Protein AF-H9UIS0-F1 (afdb_monomer_lite)

InterPro domains:
  IPR010540 Putative ABC-transporter type IV CmpB/TMEM229 [PF06541] (17-174)

Organism: Spirochaeta africana (strain ATCC 700263 / DSM 8902 / Z-7692) (NCBI:txid889378)

Sequence (352 aa):
MQLFSETTPLWIELVAVFTTGGIFGWLLEVGYRSFHARRLVNPGLLYGPVVPLYGFGLVMVLYGRLLLDDQSFLGTVLLLTLAVTLLEYLAGALAESLIGIKLWDYSDRPLNLQGRICFQFSLYWFVLIGVVSLAMDAIAVWTVDVTIDLGGEIWEQVAIAAVLIMLLDGLLSVISLVRLRGMVLSFRDRLHAEIDRLQAELQAELQGRRRAGEQLQARLQARLQRRLRHVIMWSRRFPAISRQLSQQLRSSLADRRRHAAAAVLPEEFVPGRRFTRQRRELQEYLDGIWQEDLPAERYHLAKSLIAAGAAMPVRARRVVYAVVYPDDPRCGWGSLRPSERLLVNLLRTRVS

pLDDT: mean 70.08, std 20.33, range [28.03, 97.0]

Structure (mmCIF, N/CA/C/O backbone):
data_AF-H9UIS0-F1
#
_entry.id   AF-H9UIS0-F1
#
loop_
_atom_site.group_PDB
_atom_site.id
_atom_site.type_symbol
_atom_site.label_atom_id
_atom_site.label_alt_id
_atom_site.label_comp_id
_atom_site.label_asym_id
_atom_site.label_entity_id
_atom_site.label_seq_id
_atom_site.pdbx_PDB_ins_code
_atom_site.Cartn_x
_atom_site.Cartn_y
_atom_site.Cartn_z
_atom_site.occupancy
_atom_site.B_iso_or_equiv
_atom_site.auth_seq_id
_atom_site.auth_comp_id
_atom_site.auth_asym_id
_atom_site.auth_atom_id
_atom_site.pdbx_PDB_model_num
ATOM 1 N N . MET A 1 1 ? 18.011 -6.318 -26.220 1.00 43.31 1 MET A N 1
ATOM 2 C CA . MET A 1 1 ? 17.241 -5.069 -26.065 1.00 43.31 1 MET A CA 1
ATOM 3 C C . MET A 1 1 ? 17.991 -4.181 -25.077 1.00 43.31 1 MET A C 1
ATOM 5 O O . MET A 1 1 ? 17.952 -4.460 -23.888 1.00 43.31 1 MET A O 1
ATOM 9 N N . GLN A 1 2 ? 18.779 -3.213 -25.557 1.00 49.00 2 GLN A N 1
ATOM 10 C CA . GLN A 1 2 ? 19.371 -2.183 -24.690 1.00 49.00 2 GLN A CA 1
ATOM 11 C C . GLN A 1 2 ? 18.261 -1.157 -24.420 1.00 49.00 2 GLN A C 1
ATOM 13 O O . GLN A 1 2 ? 17.793 -0.519 -25.356 1.00 49.00 2 GLN A O 1
ATOM 18 N N . LEU A 1 3 ? 17.765 -1.082 -23.180 1.00 53.75 3 LEU A N 1
ATOM 19 C CA . LEU A 1 3 ? 16.681 -0.158 -22.805 1.00 53.75 3 LEU A CA 1
ATOM 20 C C . LEU A 1 3 ? 17.140 1.306 -22.722 1.00 53.75 3 LEU A C 1
ATOM 22 O O . LEU A 1 3 ? 16.290 2.188 -22.687 1.00 53.75 3 LEU A O 1
ATOM 26 N N . PHE A 1 4 ? 18.453 1.547 -22.688 1.00 56.50 4 PHE A N 1
ATOM 27 C CA . PHE A 1 4 ? 19.081 2.859 -22.548 1.00 56.50 4 PHE A CA 1
ATOM 28 C C . PHE A 1 4 ? 20.447 2.875 -23.252 1.00 56.50 4 PHE A C 1
ATOM 30 O O . PHE A 1 4 ? 21.028 1.819 -23.520 1.00 56.50 4 PHE A O 1
ATOM 37 N N . SER A 1 5 ? 20.935 4.070 -23.597 1.00 57.44 5 SER A N 1
ATOM 38 C CA . SER A 1 5 ? 22.219 4.270 -24.281 1.00 57.44 5 SER A CA 1
ATOM 39 C C . SER A 1 5 ? 23.405 3.764 -23.450 1.00 57.44 5 SER A C 1
ATOM 41 O O . SER A 1 5 ? 23.412 3.937 -22.238 1.00 57.44 5 SER A O 1
ATOM 43 N N . GLU A 1 6 ? 24.466 3.243 -24.080 1.00 59.53 6 GLU A N 1
ATOM 44 C CA . GLU A 1 6 ? 25.682 2.768 -23.378 1.00 59.53 6 GLU A CA 1
ATOM 45 C C . GLU A 1 6 ? 26.395 3.841 -22.527 1.00 59.53 6 GLU A C 1
ATOM 47 O O . GLU A 1 6 ? 27.304 3.534 -21.757 1.00 59.53 6 GLU A O 1
ATOM 52 N N . THR A 1 7 ? 26.001 5.106 -22.663 1.00 65.38 7 THR A N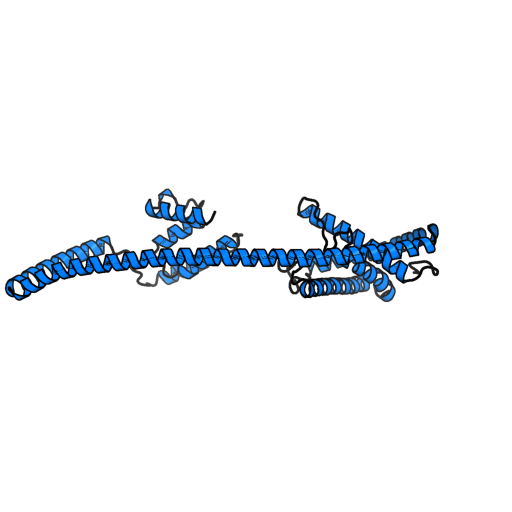 1
ATOM 53 C CA . THR A 1 7 ? 26.599 6.260 -21.992 1.00 65.38 7 THR A CA 1
ATOM 54 C C . THR A 1 7 ? 25.890 6.666 -20.697 1.00 65.38 7 THR A C 1
ATOM 56 O O . THR A 1 7 ? 26.461 7.451 -19.938 1.00 65.38 7 THR A O 1
ATOM 59 N N . THR A 1 8 ? 24.684 6.160 -20.406 1.00 70.44 8 THR A N 1
ATOM 60 C CA . THR A 1 8 ? 23.943 6.522 -19.188 1.00 70.44 8 THR A CA 1
ATOM 61 C C . THR A 1 8 ? 24.316 5.623 -18.004 1.00 70.44 8 THR A C 1
ATOM 63 O O . THR A 1 8 ? 24.295 4.399 -18.111 1.00 70.44 8 THR A O 1
ATOM 66 N N . PRO A 1 9 ? 24.655 6.193 -16.832 1.00 81.25 9 PRO A N 1
ATOM 67 C CA . PRO A 1 9 ? 24.830 5.408 -15.618 1.00 81.25 9 PRO A CA 1
ATOM 68 C C . PRO A 1 9 ? 23.536 4.690 -15.208 1.00 81.25 9 PRO A C 1
ATOM 70 O O . PRO A 1 9 ? 22.489 5.321 -15.067 1.00 81.25 9 PRO A O 1
ATOM 73 N N . LEU A 1 10 ? 23.639 3.397 -14.879 1.00 81.44 10 LEU A N 1
ATOM 74 C CA . LEU A 1 10 ? 22.514 2.543 -14.459 1.00 81.44 10 LEU A CA 1
ATOM 75 C C . LEU A 1 10 ? 21.638 3.159 -13.350 1.00 81.44 10 LEU A C 1
ATOM 77 O O . LEU A 1 10 ? 20.427 2.959 -13.312 1.00 81.44 10 LEU A O 1
ATOM 81 N N . TRP A 1 11 ? 22.232 3.904 -12.416 1.00 84.69 11 TRP A N 1
ATOM 82 C CA . TRP A 1 11 ? 21.481 4.506 -11.313 1.00 84.69 11 TRP A CA 1
ATOM 83 C C . TRP A 1 11 ? 20.517 5.609 -11.781 1.00 84.69 11 TRP A C 1
ATOM 85 O O . TRP A 1 11 ? 19.456 5.766 -11.180 1.00 84.69 11 TRP A O 1
ATOM 95 N N . ILE A 1 12 ? 20.841 6.333 -12.859 1.00 84.00 12 ILE A N 1
ATOM 96 C CA . ILE A 1 12 ? 19.964 7.358 -13.446 1.00 84.00 12 ILE A CA 1
ATOM 97 C C . ILE A 1 12 ? 18.747 6.686 -14.076 1.00 84.00 12 ILE A C 1
ATOM 99 O O . ILE A 1 12 ? 17.615 7.107 -13.844 1.00 84.00 12 ILE A O 1
ATOM 103 N N . GLU A 1 13 ? 18.973 5.595 -14.805 1.00 79.69 13 GLU A N 1
ATOM 104 C CA . GLU A 1 13 ? 17.916 4.794 -15.429 1.00 79.69 13 GLU A CA 1
ATOM 105 C C . GLU A 1 13 ? 16.953 4.247 -14.376 1.00 79.69 13 GLU A C 1
ATOM 107 O O . GLU A 1 13 ? 15.736 4.396 -14.495 1.00 79.69 13 GLU A O 1
ATOM 112 N N . LEU A 1 14 ? 17.495 3.694 -13.285 1.00 85.31 14 LEU A N 1
ATOM 113 C CA . LEU A 1 14 ? 16.700 3.202 -12.163 1.00 85.31 14 LEU A CA 1
ATOM 114 C C . LEU A 1 14 ? 15.845 4.306 -11.538 1.00 85.31 14 LEU A C 1
ATOM 116 O O . LEU A 1 14 ? 14.668 4.074 -11.264 1.00 85.31 14 LEU A O 1
ATOM 120 N N . VAL A 1 15 ? 16.400 5.504 -11.332 1.00 87.94 15 VAL A N 1
ATOM 121 C CA . VAL A 1 15 ? 15.655 6.646 -10.781 1.00 87.94 15 VAL A CA 1
ATOM 122 C C . VAL A 1 15 ? 14.562 7.109 -11.743 1.00 87.94 15 VAL A C 1
ATOM 124 O O . VAL A 1 15 ? 13.435 7.352 -11.304 1.00 87.94 15 VAL A O 1
ATOM 127 N N . ALA A 1 16 ? 14.851 7.200 -13.040 1.00 84.25 16 ALA A N 1
ATOM 128 C CA . ALA A 1 16 ? 13.886 7.622 -14.051 1.00 84.25 16 ALA A CA 1
ATOM 129 C C . ALA A 1 16 ? 12.720 6.630 -14.163 1.00 84.25 16 ALA A C 1
ATOM 131 O O . ALA A 1 16 ? 11.552 7.028 -14.099 1.00 84.25 16 ALA A O 1
ATOM 132 N N . VAL A 1 17 ? 13.026 5.333 -14.245 1.00 85.31 17 VAL A N 1
ATOM 133 C CA . VAL A 1 17 ? 12.033 4.253 -14.263 1.00 85.31 17 VAL A CA 1
ATOM 134 C C . VAL A 1 17 ? 11.213 4.255 -12.978 1.00 85.31 17 VAL A C 1
ATOM 136 O O . VAL A 1 17 ? 9.984 4.229 -13.035 1.00 85.31 17 VAL A O 1
ATOM 139 N N . PHE A 1 18 ? 11.868 4.324 -11.817 1.00 90.19 18 PHE A N 1
ATOM 140 C CA . PHE A 1 18 ? 11.189 4.342 -10.525 1.00 90.19 18 PHE A CA 1
ATOM 141 C C . PHE A 1 18 ? 10.225 5.524 -10.416 1.00 90.19 18 PHE A C 1
ATOM 143 O O . PHE A 1 18 ? 9.069 5.351 -10.032 1.00 90.19 18 PHE A O 1
ATOM 150 N N . THR A 1 19 ? 10.687 6.723 -10.773 1.00 88.38 19 THR A N 1
ATOM 151 C CA . THR A 1 19 ? 9.894 7.955 -10.673 1.00 88.38 19 THR A CA 1
ATOM 152 C C . THR A 1 19 ? 8.708 7.901 -11.628 1.00 88.38 19 THR A C 1
ATOM 154 O O . THR A 1 19 ? 7.579 8.170 -11.226 1.00 88.38 19 THR A O 1
ATOM 157 N N . THR A 1 20 ? 8.934 7.462 -12.867 1.00 86.81 20 THR A N 1
ATOM 158 C CA . THR A 1 20 ? 7.882 7.305 -13.878 1.00 86.81 20 THR A CA 1
ATOM 159 C C . THR A 1 20 ? 6.835 6.288 -13.426 1.00 86.81 20 THR A C 1
ATOM 161 O O . THR A 1 20 ? 5.644 6.598 -13.391 1.00 86.81 20 THR A O 1
ATOM 164 N N . GLY A 1 21 ? 7.266 5.100 -12.994 1.00 88.25 21 GLY A N 1
ATOM 165 C CA . GLY A 1 21 ? 6.374 4.064 -12.474 1.00 88.25 21 GLY A CA 1
ATOM 166 C C . GLY A 1 21 ? 5.603 4.519 -11.239 1.00 88.25 21 GLY A C 1
ATOM 167 O O . GLY A 1 21 ? 4.406 4.262 -11.126 1.00 88.25 21 GLY A O 1
ATOM 168 N N . GLY A 1 22 ? 6.253 5.260 -10.344 1.00 90.12 22 GLY A N 1
ATOM 169 C CA . GLY A 1 22 ? 5.626 5.821 -9.155 1.00 90.12 22 GLY A CA 1
ATOM 170 C C . GLY A 1 22 ? 4.573 6.889 -9.463 1.00 90.12 22 GLY A C 1
ATOM 171 O O . GLY A 1 22 ? 3.524 6.884 -8.818 1.00 90.12 22 GLY A O 1
ATOM 172 N N . ILE A 1 23 ? 4.804 7.755 -10.457 1.00 89.62 23 ILE A N 1
ATOM 173 C CA . ILE A 1 23 ? 3.838 8.773 -10.908 1.00 89.62 23 ILE A CA 1
ATOM 174 C C . ILE A 1 23 ? 2.645 8.123 -11.610 1.00 89.62 23 ILE A C 1
ATOM 176 O O . ILE A 1 23 ? 1.498 8.445 -11.302 1.00 89.62 23 ILE A O 1
ATOM 180 N N . PHE A 1 24 ? 2.879 7.179 -12.525 1.00 89.44 24 PHE A N 1
ATOM 181 C CA . PHE A 1 24 ? 1.783 6.457 -13.179 1.00 89.44 24 PHE A CA 1
ATOM 182 C C . PHE A 1 24 ? 0.978 5.623 -12.184 1.00 89.44 24 PHE A C 1
ATOM 184 O O . PHE A 1 24 ? -0.250 5.607 -12.252 1.00 89.44 24 PHE A O 1
ATOM 191 N N . GLY A 1 25 ? 1.649 4.989 -11.222 1.00 89.25 25 GLY A N 1
ATOM 192 C CA . GLY A 1 25 ? 0.999 4.312 -10.106 1.00 89.25 25 GLY A CA 1
ATOM 193 C C . GLY A 1 25 ? 0.127 5.250 -9.281 1.00 89.25 25 GLY A C 1
ATOM 194 O O . GLY A 1 25 ? -1.024 4.931 -8.991 1.00 89.25 25 GLY A O 1
ATOM 195 N N . TRP A 1 26 ? 0.633 6.446 -8.975 1.00 89.81 26 TRP A N 1
ATOM 196 C CA . TRP A 1 26 ? -0.146 7.479 -8.302 1.00 89.81 26 TRP A CA 1
ATOM 197 C C . TRP A 1 26 ? -1.376 7.892 -9.120 1.00 89.81 26 TRP A C 1
ATOM 199 O O . TRP A 1 26 ? -2.479 7.904 -8.581 1.00 89.81 26 TRP A O 1
ATOM 209 N N . LEU A 1 27 ? -1.235 8.145 -10.425 1.00 89.00 27 LEU A N 1
ATOM 210 C CA . LEU A 1 27 ? -2.364 8.473 -11.307 1.00 89.00 27 LEU A CA 1
ATOM 211 C C . LEU A 1 27 ? -3.414 7.353 -11.348 1.00 89.00 27 LEU A C 1
ATOM 213 O O . LEU A 1 27 ? -4.613 7.630 -11.262 1.00 89.00 27 LEU A O 1
ATOM 217 N N . LEU A 1 28 ? -2.971 6.095 -11.443 1.00 87.56 28 LEU A N 1
ATOM 218 C CA . LEU A 1 28 ? -3.843 4.921 -11.415 1.00 87.56 28 LEU A CA 1
ATOM 219 C C . LEU A 1 28 ? -4.608 4.829 -10.096 1.00 87.56 28 LEU A C 1
ATOM 221 O O . LEU A 1 28 ? -5.830 4.664 -10.106 1.00 87.56 28 LEU A O 1
ATOM 225 N N . GLU A 1 29 ? -3.926 4.979 -8.961 1.00 87.94 29 GLU A N 1
ATOM 226 C CA . GLU A 1 29 ? -4.589 4.936 -7.663 1.00 87.94 29 GLU A CA 1
ATOM 227 C C . GLU A 1 29 ? -5.522 6.138 -7.446 1.00 87.94 29 GLU A C 1
ATOM 229 O O . GLU A 1 29 ? -6.619 5.957 -6.908 1.00 87.94 29 GLU A O 1
ATOM 234 N N . VAL A 1 30 ? -5.134 7.352 -7.869 1.00 86.94 30 VAL A N 1
ATOM 235 C CA . VAL A 1 30 ? -5.983 8.555 -7.784 1.00 86.94 30 VAL A CA 1
ATOM 236 C C . VAL A 1 30 ? -7.249 8.298 -8.580 1.00 86.94 30 VAL A C 1
ATOM 238 O O . VAL A 1 30 ? -8.341 8.502 -8.055 1.00 86.94 30 VAL A O 1
ATOM 241 N N . GLY A 1 31 ? -7.122 7.807 -9.813 1.00 85.06 31 GLY A N 1
ATOM 242 C CA . GLY A 1 31 ? -8.253 7.463 -10.666 1.00 85.06 31 GLY A CA 1
ATOM 243 C C . GLY A 1 31 ? -9.151 6.410 -10.022 1.00 85.06 31 GLY A C 1
ATOM 244 O O . GLY A 1 31 ? -10.352 6.637 -9.866 1.00 85.06 31 GLY A O 1
ATOM 245 N N . TYR A 1 32 ? -8.571 5.296 -9.569 1.00 85.38 32 TYR A N 1
ATOM 246 C CA . TYR A 1 32 ? -9.308 4.199 -8.946 1.00 85.38 32 TYR A CA 1
ATOM 247 C C . TYR A 1 32 ? -10.067 4.650 -7.693 1.00 85.38 32 TYR A C 1
ATOM 249 O O . TYR A 1 32 ? -11.282 4.449 -7.596 1.00 85.38 32 TYR A O 1
ATOM 257 N N . ARG A 1 33 ? -9.388 5.298 -6.737 1.00 82.31 33 ARG A N 1
ATOM 258 C CA . ARG A 1 33 ? -10.015 5.736 -5.482 1.00 82.31 33 ARG A CA 1
ATOM 259 C C . ARG A 1 33 ? -10.995 6.876 -5.706 1.00 82.31 33 ARG A C 1
ATOM 261 O O . ARG A 1 33 ? -12.052 6.882 -5.078 1.00 82.31 33 ARG A O 1
ATOM 268 N N . SER A 1 34 ? -10.689 7.806 -6.607 1.00 85.00 34 SER A N 1
ATOM 269 C CA . SER A 1 34 ? -11.576 8.941 -6.873 1.00 85.00 34 SER A CA 1
ATOM 270 C C . SER A 1 34 ? -12.850 8.519 -7.592 1.00 85.00 34 SER A C 1
ATOM 272 O O . SER A 1 34 ? -13.922 9.038 -7.280 1.00 85.00 34 SER A O 1
ATOM 274 N N . PHE A 1 35 ? -12.765 7.529 -8.484 1.00 84.19 35 PHE A N 1
ATOM 275 C CA . PHE A 1 35 ? -13.934 6.937 -9.129 1.00 84.19 35 PHE A CA 1
ATOM 276 C C . PHE A 1 35 ? -14.871 6.275 -8.107 1.00 84.19 35 PHE A C 1
ATOM 278 O O . PHE A 1 35 ? -16.071 6.548 -8.099 1.00 84.19 35 PHE A O 1
ATOM 285 N N . HIS A 1 36 ? -14.325 5.475 -7.186 1.00 77.62 36 HIS A N 1
ATOM 286 C CA . HIS A 1 36 ? -15.124 4.799 -6.156 1.00 77.62 36 HIS A CA 1
ATOM 287 C C . HIS A 1 36 ? -15.665 5.765 -5.092 1.00 77.62 36 HIS A C 1
ATOM 289 O O . HIS A 1 36 ? -16.800 5.618 -4.642 1.00 77.62 36 HIS A O 1
ATOM 295 N N . ALA A 1 37 ? -14.881 6.770 -4.695 1.00 76.94 37 ALA A N 1
ATOM 296 C CA . ALA A 1 37 ? -15.249 7.717 -3.643 1.00 76.94 37 ALA A CA 1
ATOM 297 C C . ALA A 1 37 ? -16.043 8.938 -4.146 1.00 76.94 37 ALA A C 1
ATOM 299 O O . ALA A 1 37 ? -16.488 9.742 -3.325 1.00 76.94 37 ALA A O 1
ATOM 300 N N . ARG A 1 38 ? -16.194 9.109 -5.471 1.00 80.94 38 ARG A N 1
ATOM 301 C CA . ARG A 1 38 ? -16.789 10.290 -6.137 1.00 80.94 38 ARG A CA 1
ATOM 302 C C . ARG A 1 38 ? -16.192 11.636 -5.697 1.00 80.94 38 ARG A C 1
ATOM 304 O O . ARG A 1 38 ? -16.849 12.671 -5.768 1.00 80.94 38 ARG A O 1
ATOM 311 N N . ARG A 1 39 ? -14.946 11.629 -5.230 1.00 74.94 39 ARG A N 1
ATOM 312 C CA . ARG A 1 39 ? -14.182 12.811 -4.809 1.00 74.94 39 ARG A CA 1
ATOM 313 C C . ARG A 1 39 ? -12.711 12.570 -5.089 1.00 74.94 39 ARG A C 1
ATOM 315 O O . ARG A 1 39 ? -12.288 11.421 -5.058 1.00 74.94 39 ARG A O 1
ATOM 322 N N . LEU A 1 40 ? -11.935 13.627 -5.302 1.00 72.88 40 LEU A N 1
ATOM 323 C CA . LEU A 1 40 ? -10.487 13.488 -5.430 1.00 72.88 40 LEU A CA 1
ATOM 324 C C . LEU A 1 40 ? -9.907 13.004 -4.098 1.00 72.88 40 LEU A C 1
ATOM 326 O O . LEU A 1 40 ? -10.024 13.681 -3.075 1.00 72.88 40 LEU A O 1
ATOM 330 N N . VAL A 1 41 ? -9.323 11.809 -4.114 1.00 72.69 41 VAL A N 1
ATOM 331 C CA . VAL A 1 41 ? -8.657 11.209 -2.954 1.00 72.69 41 VAL A CA 1
ATOM 332 C C . VAL A 1 41 ? -7.201 10.993 -3.316 1.00 72.69 41 VAL A C 1
ATOM 334 O O . VAL A 1 41 ? -6.924 10.242 -4.246 1.00 72.69 41 VAL A O 1
ATOM 337 N N . ASN A 1 42 ? -6.288 11.623 -2.571 1.00 74.44 42 ASN A N 1
ATOM 338 C CA . ASN A 1 42 ? -4.861 11.351 -2.705 1.00 74.44 42 ASN A CA 1
ATOM 339 C C . ASN A 1 42 ? -4.560 9.944 -2.138 1.00 74.44 42 ASN A C 1
ATOM 341 O O . ASN A 1 42 ? -4.777 9.715 -0.942 1.00 74.44 42 ASN A O 1
ATOM 345 N N . PRO A 1 43 ? -4.126 8.986 -2.969 1.00 64.94 43 PRO A N 1
ATOM 346 C CA . PRO A 1 43 ? -3.701 7.665 -2.557 1.00 64.94 43 PRO A CA 1
ATOM 347 C C . PRO A 1 43 ? -2.209 7.712 -2.279 1.00 64.94 43 PRO A C 1
ATOM 349 O O . PRO A 1 43 ? -1.392 7.740 -3.196 1.00 64.94 43 PRO A O 1
ATOM 352 N N . GLY A 1 44 ? -1.829 7.727 -1.015 1.00 64.25 44 GLY A N 1
ATOM 353 C CA . GLY A 1 44 ? -0.409 7.708 -0.742 1.00 64.25 44 GLY A CA 1
ATOM 354 C C . GLY A 1 44 ? -0.085 7.711 0.724 1.00 64.25 44 GLY A C 1
ATOM 355 O O . GLY A 1 44 ? -0.755 8.342 1.536 1.00 64.25 44 GLY A O 1
ATOM 356 N N . LEU A 1 45 ? 0.989 6.991 1.025 1.00 66.12 45 LEU A N 1
ATOM 357 C CA . LEU A 1 45 ? 1.812 7.274 2.187 1.00 66.12 45 LEU A CA 1
ATOM 358 C C . LEU A 1 45 ? 2.496 8.640 2.025 1.00 66.12 45 LEU A C 1
ATOM 360 O O . LEU A 1 45 ? 2.612 9.371 3.000 1.00 66.12 45 LEU A O 1
ATOM 364 N N . LEU A 1 46 ? 2.931 8.940 0.797 1.00 69.50 46 LEU A N 1
ATOM 365 C CA . LEU A 1 46 ? 3.645 10.145 0.395 1.00 69.50 46 LEU A CA 1
ATOM 366 C C . LEU A 1 46 ? 2.702 11.337 0.167 1.00 69.50 46 LEU A C 1
ATOM 368 O O . LEU A 1 46 ? 1.562 11.148 -0.264 1.00 69.50 46 LEU A O 1
ATOM 372 N N . TYR A 1 47 ? 3.170 12.560 0.445 1.00 70.81 47 TYR A N 1
ATOM 373 C CA . TYR A 1 47 ? 2.430 13.774 0.076 1.00 70.81 47 TYR A CA 1
ATOM 374 C C . TYR A 1 47 ? 2.552 14.065 -1.421 1.00 70.81 47 TYR A C 1
ATOM 376 O O . TYR A 1 47 ? 1.608 14.592 -2.017 1.00 70.81 47 TYR A O 1
ATOM 384 N N . GLY A 1 48 ? 3.697 13.723 -2.017 1.00 75.31 48 GLY A N 1
ATOM 385 C CA . GLY A 1 48 ? 3.963 13.884 -3.438 1.00 75.31 48 GLY A CA 1
ATOM 386 C C . GLY A 1 48 ? 3.211 12.884 -4.329 1.00 75.31 48 GLY A C 1
ATOM 387 O O . GLY A 1 48 ? 2.712 11.862 -3.853 1.00 75.31 48 GLY A O 1
ATOM 388 N N . PRO A 1 49 ? 3.147 13.147 -5.649 1.00 82.31 49 PRO A N 1
ATOM 389 C CA . PRO A 1 49 ? 2.444 12.316 -6.626 1.00 82.31 49 PRO A CA 1
ATOM 390 C C . PRO A 1 49 ? 3.254 11.071 -7.021 1.00 82.31 49 PRO A C 1
ATOM 392 O O . PRO A 1 49 ? 3.457 10.797 -8.199 1.00 82.31 49 PRO A O 1
ATOM 395 N N . VAL A 1 50 ? 3.777 10.338 -6.039 1.00 84.56 50 VAL A N 1
ATOM 396 C CA . VAL A 1 50 ? 4.607 9.150 -6.252 1.00 84.56 50 VAL A CA 1
ATOM 397 C C . VAL A 1 50 ? 4.158 8.069 -5.285 1.00 84.56 50 VAL A C 1
ATOM 399 O O . VAL A 1 50 ? 4.124 8.280 -4.075 1.00 84.56 50 VAL A O 1
ATOM 402 N N . VAL A 1 51 ? 3.858 6.880 -5.805 1.00 88.25 51 VAL A N 1
ATOM 403 C CA . VAL A 1 51 ? 3.630 5.695 -4.973 1.00 88.25 51 VAL A CA 1
ATOM 404 C C . VAL A 1 51 ? 4.833 4.754 -5.104 1.00 88.25 51 VAL A C 1
ATOM 406 O O . VAL A 1 51 ? 4.984 4.109 -6.146 1.00 88.25 51 VAL A O 1
ATOM 409 N N . PRO A 1 52 ? 5.682 4.618 -4.061 1.00 89.94 52 PRO A N 1
ATOM 410 C CA . PRO A 1 52 ? 6.907 3.817 -4.133 1.00 89.94 52 PRO A CA 1
ATOM 411 C C . PRO A 1 52 ? 6.688 2.364 -4.558 1.00 89.94 52 PRO A C 1
ATOM 413 O O . PRO A 1 52 ? 7.516 1.806 -5.270 1.00 89.94 52 PRO A O 1
ATOM 416 N N . LEU A 1 53 ? 5.559 1.760 -4.165 1.00 91.75 53 LEU A N 1
ATOM 417 C CA . LEU A 1 53 ? 5.208 0.385 -4.529 1.00 91.75 53 LEU A CA 1
ATOM 418 C C . LEU A 1 53 ? 5.182 0.180 -6.053 1.00 91.75 53 LEU A C 1
ATOM 420 O O . LEU A 1 53 ? 5.722 -0.807 -6.544 1.00 91.75 53 LEU A O 1
ATOM 424 N N . TYR A 1 54 ? 4.613 1.129 -6.800 1.00 91.75 54 TYR A N 1
ATOM 425 C CA . TYR A 1 54 ? 4.553 1.062 -8.261 1.00 91.75 54 TYR A CA 1
ATOM 426 C C . TYR A 1 54 ? 5.896 1.393 -8.912 1.00 91.75 54 TYR A C 1
ATOM 428 O O . TYR A 1 54 ? 6.231 0.794 -9.930 1.00 91.75 54 TYR A O 1
ATOM 436 N N . GLY A 1 5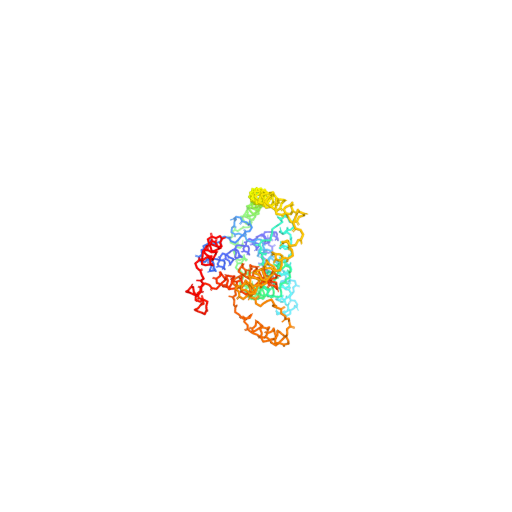5 ? 6.689 2.288 -8.313 1.00 91.31 55 GLY A N 1
ATOM 437 C CA . GLY A 1 55 ? 8.057 2.559 -8.761 1.00 91.31 55 GLY A CA 1
ATOM 438 C C . GLY A 1 55 ? 8.936 1.308 -8.682 1.00 91.31 55 GLY A C 1
ATOM 439 O O . GLY A 1 55 ? 9.519 0.895 -9.683 1.00 91.31 55 GLY A O 1
ATOM 440 N N . PHE A 1 56 ? 8.959 0.641 -7.522 1.00 93.56 56 PHE A N 1
ATOM 441 C CA . PHE A 1 56 ? 9.650 -0.643 -7.357 1.00 93.56 56 PHE A CA 1
ATOM 442 C C . PHE A 1 56 ? 9.058 -1.736 -8.252 1.00 93.56 56 PHE A C 1
ATOM 444 O O . PHE A 1 56 ? 9.810 -2.511 -8.838 1.00 93.56 56 PHE A O 1
ATOM 451 N N . GLY A 1 57 ? 7.731 -1.775 -8.403 1.00 93.50 57 GLY A N 1
ATOM 452 C CA . GLY A 1 57 ? 7.050 -2.713 -9.292 1.00 93.50 57 GLY A CA 1
ATOM 453 C C . GLY A 1 57 ? 7.493 -2.570 -10.749 1.00 93.50 57 GLY A C 1
ATOM 454 O O . GLY A 1 57 ? 7.835 -3.569 -11.376 1.00 93.50 57 GLY A O 1
ATOM 455 N N . LEU A 1 58 ? 7.563 -1.344 -11.278 1.00 91.75 58 LEU A N 1
ATOM 456 C CA . LEU A 1 58 ? 7.998 -1.108 -12.656 1.00 91.75 58 LEU A CA 1
ATOM 457 C C . LEU A 1 58 ? 9.475 -1.471 -12.858 1.00 91.75 58 LEU A C 1
ATOM 459 O O . LEU A 1 58 ? 9.799 -2.132 -13.842 1.00 91.75 58 LEU A O 1
ATOM 463 N N . VAL A 1 59 ? 10.352 -1.118 -11.910 1.00 91.00 59 VAL A N 1
ATOM 464 C CA . VAL A 1 59 ? 11.762 -1.551 -11.931 1.00 91.00 59 VAL A CA 1
ATOM 465 C C . VAL A 1 59 ? 11.850 -3.081 -11.960 1.00 91.00 59 VAL A C 1
ATOM 467 O O . VAL A 1 59 ? 12.535 -3.644 -12.812 1.00 91.00 59 VAL A O 1
ATOM 470 N N . MET A 1 60 ? 11.117 -3.777 -11.084 1.00 92.62 60 MET A N 1
ATOM 471 C CA . MET A 1 60 ? 11.104 -5.243 -11.054 1.00 92.62 60 MET A CA 1
ATOM 472 C C . MET A 1 60 ? 10.601 -5.855 -12.362 1.00 92.62 60 MET A C 1
ATOM 474 O O . MET A 1 60 ? 11.16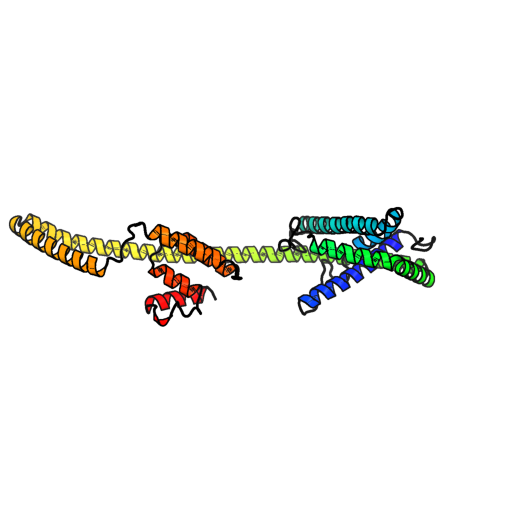1 -6.851 -12.811 1.00 92.62 60 MET A O 1
ATOM 478 N N . VAL A 1 61 ? 9.571 -5.278 -12.981 1.00 91.94 61 VAL A N 1
ATOM 479 C CA . VAL A 1 61 ? 9.013 -5.779 -14.244 1.00 91.94 61 VAL A CA 1
ATOM 480 C C . VAL A 1 61 ? 9.993 -5.586 -15.398 1.00 91.94 61 VAL A C 1
ATOM 482 O O . VAL A 1 61 ? 10.251 -6.545 -16.121 1.00 91.94 61 VAL A O 1
ATOM 485 N N . LEU A 1 62 ? 10.579 -4.394 -15.551 1.00 87.81 62 LEU A N 1
ATOM 486 C CA . LEU A 1 62 ? 11.491 -4.100 -16.662 1.00 87.81 62 LEU A CA 1
ATOM 487 C C . LEU A 1 62 ? 12.774 -4.934 -16.584 1.00 87.81 62 LEU A C 1
ATOM 489 O O . LEU A 1 62 ? 13.110 -5.648 -17.528 1.00 87.81 62 LEU A O 1
ATOM 493 N N . TYR A 1 63 ? 13.466 -4.913 -15.443 1.00 86.56 63 TYR A N 1
ATOM 494 C CA . TYR A 1 63 ? 14.700 -5.690 -15.285 1.00 86.56 63 TYR A CA 1
ATOM 495 C C . TYR A 1 63 ? 14.421 -7.189 -15.172 1.00 86.56 63 TYR A C 1
ATOM 497 O O . TYR A 1 63 ? 15.179 -8.004 -15.691 1.00 86.56 63 TYR A O 1
ATOM 505 N N . GLY A 1 64 ? 13.311 -7.579 -14.547 1.00 89.75 64 GLY A N 1
ATOM 506 C CA . GLY A 1 64 ? 12.905 -8.977 -14.483 1.00 89.75 64 GLY A CA 1
ATOM 507 C C . GLY A 1 64 ? 12.556 -9.549 -15.858 1.00 89.75 64 GLY A C 1
ATOM 508 O O . GLY A 1 64 ? 12.869 -10.706 -16.122 1.00 89.75 64 GLY A O 1
ATOM 509 N N . ARG A 1 65 ? 11.992 -8.748 -16.774 1.00 87.81 65 ARG A N 1
ATOM 510 C CA . ARG A 1 65 ? 11.754 -9.173 -18.159 1.00 87.81 65 ARG A CA 1
ATOM 511 C C . ARG A 1 65 ? 13.058 -9.434 -18.912 1.00 87.81 65 ARG A C 1
ATOM 513 O O . ARG A 1 65 ? 13.107 -10.412 -19.652 1.00 87.81 65 ARG A O 1
ATOM 520 N N . LEU A 1 66 ? 14.092 -8.618 -18.682 1.00 84.44 66 LEU A N 1
ATOM 521 C CA . LEU A 1 66 ? 15.437 -8.844 -19.227 1.00 84.44 66 LEU A CA 1
ATOM 522 C C . LEU A 1 66 ? 16.089 -10.114 -18.664 1.00 84.44 66 LEU A C 1
ATOM 524 O O . LEU A 1 66 ? 16.738 -10.849 -19.398 1.00 84.44 66 LEU A O 1
ATOM 528 N N . LEU A 1 67 ? 15.910 -10.388 -17.368 1.00 88.06 67 LEU A N 1
ATOM 529 C CA . LEU A 1 67 ? 16.463 -11.580 -16.711 1.00 88.06 67 LEU A CA 1
ATOM 530 C C . LEU A 1 67 ? 15.743 -12.878 -17.102 1.00 88.06 67 LEU A C 1
ATOM 532 O O . LEU A 1 67 ? 16.324 -13.955 -17.013 1.00 88.06 67 LEU A O 1
ATOM 536 N N . LEU A 1 68 ? 14.475 -12.785 -17.501 1.00 89.12 68 LEU A N 1
ATOM 537 C CA . LEU A 1 68 ? 13.619 -13.915 -17.868 1.00 89.12 68 LEU A CA 1
ATOM 538 C C . LEU A 1 68 ? 13.391 -13.986 -19.384 1.00 89.12 68 LEU A C 1
ATOM 540 O O . LEU A 1 68 ? 12.319 -14.406 -19.825 1.00 89.12 68 LEU A O 1
ATOM 544 N N . ASP A 1 69 ? 14.355 -13.540 -20.193 1.00 84.38 69 ASP A N 1
ATOM 545 C CA . ASP A 1 69 ? 14.171 -13.485 -21.647 1.00 84.38 69 ASP A CA 1
ATOM 546 C C . ASP A 1 69 ? 14.004 -14.877 -22.278 1.00 84.38 69 ASP A C 1
ATOM 548 O O . ASP A 1 69 ? 13.201 -15.053 -23.191 1.00 84.38 69 ASP A O 1
ATOM 552 N N . ASP A 1 70 ? 14.638 -15.893 -21.687 1.00 89.12 70 ASP A N 1
ATOM 553 C CA . ASP A 1 70 ? 14.568 -17.292 -22.133 1.00 89.12 70 ASP A CA 1
ATOM 554 C C . ASP A 1 70 ? 13.218 -17.980 -21.844 1.00 89.12 70 ASP A C 1
ATOM 556 O O . ASP A 1 70 ? 12.979 -19.112 -22.272 1.00 89.12 70 ASP A O 1
ATOM 560 N N . GLN A 1 71 ? 12.333 -17.343 -21.073 1.00 90.38 71 GLN A N 1
ATOM 561 C CA . GLN A 1 71 ? 11.044 -17.913 -20.682 1.00 90.38 71 GLN A CA 1
ATOM 562 C C . GLN A 1 71 ? 9.925 -17.507 -21.647 1.00 90.38 71 GLN A C 1
ATOM 564 O O . GLN A 1 71 ? 9.942 -16.442 -22.263 1.00 90.38 71 GLN A O 1
ATOM 569 N N . SER A 1 72 ? 8.886 -18.345 -21.745 1.00 94.50 72 SER A N 1
ATOM 570 C CA . SER A 1 72 ? 7.672 -17.976 -22.489 1.00 94.50 72 SER A CA 1
ATOM 571 C C . SER A 1 72 ? 7.056 -16.691 -21.925 1.00 94.50 72 SER A C 1
ATOM 573 O O . SER A 1 72 ? 7.061 -16.490 -20.711 1.00 94.50 72 SER A O 1
ATOM 575 N N . PHE A 1 73 ? 6.446 -15.866 -22.782 1.00 92.25 73 PHE A N 1
ATOM 576 C CA . PHE A 1 73 ? 5.809 -14.608 -22.370 1.00 92.25 73 PHE A CA 1
ATOM 577 C C . PHE A 1 73 ? 4.868 -14.787 -21.166 1.00 92.25 73 PHE A C 1
ATOM 579 O O . PHE A 1 73 ? 4.966 -14.061 -20.178 1.00 92.25 73 PHE A O 1
ATOM 586 N N . LEU A 1 74 ? 4.001 -15.807 -21.211 1.00 94.62 74 LEU A N 1
ATOM 587 C CA . LEU A 1 74 ? 3.084 -16.114 -20.112 1.00 94.62 74 LEU A CA 1
ATOM 588 C C . LEU A 1 74 ? 3.833 -16.510 -18.830 1.00 94.62 74 LEU A C 1
ATOM 590 O O . LEU A 1 74 ? 3.466 -16.056 -17.748 1.00 94.62 74 LEU A O 1
ATOM 594 N N . GLY A 1 75 ? 4.884 -17.327 -18.946 1.00 95.00 75 GLY A N 1
ATOM 595 C CA . GLY A 1 75 ? 5.732 -17.710 -17.815 1.00 95.00 75 GLY A CA 1
ATOM 596 C C . GLY A 1 75 ? 6.390 -16.499 -17.154 1.00 95.00 75 GLY A C 1
ATOM 597 O O . GLY A 1 75 ? 6.342 -16.367 -15.932 1.00 95.00 75 GLY A O 1
ATOM 598 N N . THR A 1 76 ? 6.913 -15.570 -17.954 1.00 94.06 76 THR A N 1
ATOM 599 C CA . THR A 1 76 ? 7.515 -14.329 -17.460 1.00 94.06 76 THR A CA 1
ATOM 600 C C . THR A 1 76 ? 6.499 -13.457 -16.730 1.00 94.06 76 THR A C 1
ATOM 602 O O . THR A 1 76 ? 6.747 -13.059 -15.594 1.00 94.06 76 THR A O 1
ATOM 605 N N . VAL A 1 77 ? 5.319 -13.221 -17.315 1.00 95.94 77 VAL A N 1
ATOM 606 C CA . VAL A 1 77 ? 4.260 -12.427 -16.665 1.00 95.94 77 VAL A CA 1
ATOM 607 C C . VAL A 1 77 ? 3.817 -13.067 -15.346 1.00 95.94 77 VAL A C 1
ATOM 609 O O . VAL A 1 77 ? 3.655 -12.359 -14.353 1.00 95.94 77 VAL A O 1
ATOM 612 N N . LEU A 1 78 ? 3.669 -14.395 -15.288 1.00 96.56 78 LEU A N 1
ATOM 613 C CA . LEU A 1 78 ? 3.306 -15.102 -14.054 1.00 96.56 78 LEU A CA 1
ATOM 614 C C . LEU A 1 78 ? 4.366 -14.941 -12.954 1.00 96.56 78 LEU A C 1
ATOM 616 O O . LEU A 1 78 ? 4.020 -14.618 -11.816 1.00 96.56 78 LEU A O 1
ATOM 620 N N . LEU A 1 79 ? 5.647 -15.129 -13.283 1.00 96.44 79 LEU A N 1
ATOM 621 C CA . LEU A 1 79 ? 6.746 -14.982 -12.324 1.00 96.44 79 LEU A CA 1
ATOM 622 C C . LEU A 1 79 ? 6.859 -13.543 -11.808 1.00 96.44 79 LEU A C 1
ATOM 624 O O . LEU A 1 79 ? 6.989 -13.330 -10.602 1.00 96.44 79 LEU A O 1
ATOM 628 N N . LEU A 1 80 ? 6.737 -12.553 -12.695 1.00 96.12 80 LEU A N 1
ATOM 629 C CA . LEU A 1 80 ? 6.747 -11.139 -12.316 1.00 96.12 80 LEU A CA 1
ATOM 630 C C . LEU A 1 80 ? 5.529 -10.765 -11.468 1.00 96.12 80 LEU A C 1
ATOM 632 O O . LEU A 1 80 ? 5.667 -10.028 -10.497 1.00 96.12 80 LEU A O 1
ATOM 636 N N . THR A 1 81 ? 4.352 -11.321 -11.765 1.00 97.00 81 THR A N 1
ATOM 637 C CA . THR A 1 81 ? 3.146 -11.133 -10.941 1.00 97.00 81 THR A CA 1
ATOM 638 C C . THR A 1 81 ? 3.354 -11.650 -9.529 1.00 97.00 81 THR A C 1
ATOM 640 O O . THR A 1 81 ? 2.994 -10.971 -8.565 1.00 97.00 81 THR A O 1
ATOM 643 N N . LEU A 1 82 ? 3.955 -12.833 -9.387 1.00 96.31 82 LEU A N 1
ATOM 644 C CA . LEU A 1 82 ? 4.280 -13.387 -8.078 1.00 96.31 82 LEU A CA 1
ATOM 645 C C . LEU A 1 82 ? 5.286 -12.497 -7.341 1.00 96.31 82 LEU A C 1
ATOM 647 O O . LEU A 1 82 ? 5.107 -12.226 -6.155 1.00 96.31 82 LEU A O 1
ATOM 651 N N . ALA A 1 83 ? 6.302 -11.999 -8.046 1.00 96.44 83 ALA A N 1
ATOM 652 C CA . ALA A 1 83 ? 7.319 -11.125 -7.480 1.00 96.44 83 ALA A CA 1
ATOM 653 C C . ALA A 1 83 ? 6.736 -9.776 -7.008 1.00 96.44 83 ALA A C 1
ATOM 655 O O . ALA A 1 83 ? 7.022 -9.344 -5.894 1.00 96.44 83 ALA A O 1
ATOM 656 N N . VAL A 1 84 ? 5.860 -9.145 -7.799 1.00 96.38 84 VAL A N 1
ATOM 657 C CA . VAL A 1 84 ? 5.175 -7.892 -7.428 1.00 96.38 84 VAL A CA 1
ATOM 658 C C . VAL A 1 84 ? 4.143 -8.119 -6.319 1.00 96.38 84 VAL A C 1
ATOM 660 O O . VAL A 1 84 ? 4.045 -7.315 -5.398 1.00 96.38 84 VAL A O 1
ATOM 663 N N . THR A 1 85 ? 3.425 -9.244 -6.330 1.00 95.88 85 THR A N 1
ATOM 664 C CA . THR A 1 85 ? 2.520 -9.612 -5.225 1.00 95.88 85 THR A CA 1
ATOM 665 C C . THR A 1 85 ? 3.303 -9.821 -3.923 1.00 95.88 85 THR A C 1
ATOM 667 O O . THR A 1 85 ? 2.862 -9.407 -2.850 1.00 95.88 85 THR A O 1
ATOM 670 N N . LEU A 1 86 ? 4.490 -10.434 -3.992 1.00 96.00 86 LEU A N 1
ATOM 671 C CA . LEU A 1 86 ? 5.377 -10.571 -2.838 1.00 96.00 86 LEU A CA 1
ATOM 672 C C . LEU A 1 86 ? 5.885 -9.205 -2.360 1.00 96.00 86 LEU A C 1
ATOM 674 O O . LEU A 1 86 ? 5.899 -8.954 -1.156 1.00 96.00 86 LEU A O 1
ATOM 678 N N . LEU A 1 87 ? 6.251 -8.312 -3.283 1.00 95.69 87 LEU A N 1
ATOM 679 C CA . LEU A 1 87 ? 6.610 -6.932 -2.964 1.00 95.69 87 LEU A CA 1
ATOM 680 C C . LEU A 1 87 ? 5.465 -6.218 -2.228 1.00 95.69 87 LEU A C 1
ATOM 682 O O . LEU A 1 87 ? 5.715 -5.600 -1.197 1.00 95.69 87 LEU A O 1
ATOM 686 N N . GLU A 1 88 ? 4.219 -6.339 -2.697 1.00 94.75 88 GLU A N 1
ATOM 687 C CA . GLU A 1 88 ? 3.039 -5.772 -2.029 1.00 94.75 88 GLU A CA 1
ATOM 688 C C . GLU A 1 88 ? 2.878 -6.331 -0.611 1.00 94.75 88 GLU A C 1
ATOM 690 O O . GLU A 1 88 ? 2.704 -5.572 0.345 1.00 94.75 88 GLU A O 1
ATOM 695 N N . TYR A 1 89 ? 3.016 -7.649 -0.441 1.00 94.94 89 TYR A N 1
ATOM 696 C CA . TYR A 1 89 ? 2.956 -8.277 0.877 1.00 94.94 89 TYR A CA 1
ATOM 697 C C . TYR A 1 89 ? 4.031 -7.731 1.826 1.00 94.94 89 TYR A C 1
ATOM 699 O O . TYR A 1 89 ? 3.722 -7.362 2.962 1.00 94.94 89 TYR A O 1
ATOM 707 N N . LEU A 1 90 ? 5.285 -7.662 1.366 1.00 94.69 90 LEU A N 1
ATOM 708 C CA . LEU A 1 90 ? 6.414 -7.171 2.157 1.00 94.69 90 LEU A CA 1
ATOM 709 C C . LEU A 1 90 ? 6.278 -5.681 2.475 1.00 94.69 90 LEU A C 1
ATOM 711 O O . LEU A 1 90 ? 6.537 -5.285 3.608 1.00 94.69 90 LEU A O 1
ATOM 715 N N . ALA A 1 91 ? 5.826 -4.868 1.521 1.00 90.75 91 ALA A N 1
ATOM 716 C CA . ALA A 1 91 ? 5.565 -3.450 1.731 1.00 90.75 91 ALA A CA 1
ATOM 717 C C . ALA A 1 91 ? 4.465 -3.241 2.780 1.00 90.75 91 ALA A C 1
ATOM 719 O O . ALA A 1 91 ? 4.637 -2.444 3.703 1.00 90.75 91 ALA A O 1
ATOM 720 N N . GLY A 1 92 ? 3.371 -4.006 2.698 1.00 89.75 92 GLY A N 1
ATOM 721 C CA . GLY A 1 92 ? 2.304 -3.982 3.696 1.00 89.75 92 GLY A CA 1
ATOM 722 C C . GLY A 1 92 ? 2.783 -4.435 5.079 1.00 89.75 92 GLY A C 1
ATOM 723 O O . GLY A 1 92 ? 2.434 -3.814 6.083 1.00 89.75 92 GLY A O 1
ATOM 724 N N . ALA A 1 93 ? 3.605 -5.489 5.141 1.00 90.81 93 ALA A N 1
ATOM 725 C CA . ALA A 1 93 ? 4.223 -5.985 6.375 1.00 90.81 93 ALA A CA 1
ATOM 726 C C . ALA A 1 93 ? 5.149 -4.958 7.017 1.00 90.81 93 ALA A C 1
ATOM 728 O O . ALA A 1 93 ? 4.994 -4.647 8.197 1.00 90.81 93 ALA A O 1
ATOM 729 N N . LEU A 1 94 ? 6.058 -4.385 6.233 1.00 88.25 94 LEU A N 1
ATOM 730 C CA . LEU A 1 94 ? 6.992 -3.371 6.697 1.00 88.25 94 LEU A CA 1
ATOM 731 C C . LEU A 1 94 ? 6.253 -2.122 7.184 1.00 88.25 94 LEU A C 1
ATOM 733 O O . LEU A 1 94 ? 6.559 -1.612 8.261 1.00 88.25 94 LEU A O 1
ATOM 737 N N . ALA A 1 95 ? 5.251 -1.660 6.433 1.00 83.88 95 ALA A N 1
ATOM 738 C CA . ALA A 1 95 ? 4.441 -0.517 6.829 1.00 83.88 95 ALA A CA 1
ATOM 739 C C . ALA A 1 95 ? 3.728 -0.768 8.164 1.00 83.88 95 ALA A C 1
ATOM 741 O O . ALA A 1 95 ? 3.792 0.072 9.060 1.00 83.88 95 ALA A O 1
ATOM 742 N N . GLU A 1 96 ? 3.117 -1.939 8.350 1.00 86.69 96 GLU A N 1
ATOM 743 C CA . GLU A 1 96 ? 2.464 -2.276 9.616 1.00 86.69 96 GLU A CA 1
ATOM 744 C C . GLU A 1 96 ? 3.467 -2.418 10.768 1.00 86.69 96 GLU A C 1
ATOM 746 O O . GLU A 1 96 ? 3.186 -1.957 11.871 1.00 86.69 96 GLU A O 1
ATOM 751 N N . SER A 1 97 ? 4.654 -2.987 10.541 1.00 85.00 97 SER A N 1
ATOM 752 C CA . SER A 1 97 ? 5.684 -3.100 11.582 1.00 85.00 97 SER A CA 1
ATOM 753 C C . SER A 1 97 ? 6.251 -1.744 12.010 1.00 85.00 97 SER A C 1
ATOM 755 O O . SER A 1 97 ? 6.467 -1.525 13.201 1.00 85.00 97 SER A O 1
ATOM 757 N N . LEU A 1 98 ? 6.473 -0.824 11.068 1.00 79.69 98 LEU A N 1
ATOM 758 C CA . LEU A 1 98 ? 7.024 0.502 11.361 1.00 79.69 98 LEU A CA 1
ATOM 759 C C . LEU A 1 98 ? 5.969 1.448 11.947 1.00 79.69 98 LEU A C 1
ATOM 761 O O . LEU A 1 98 ? 6.239 2.196 12.887 1.00 79.69 98 LEU A O 1
ATOM 765 N N . ILE A 1 99 ? 4.755 1.421 11.398 1.00 75.62 99 ILE A N 1
ATOM 766 C CA . ILE A 1 99 ? 3.715 2.413 11.692 1.00 75.62 99 ILE A CA 1
ATOM 767 C C . ILE A 1 99 ? 2.698 1.871 12.699 1.00 75.62 99 ILE A C 1
ATOM 769 O O . ILE A 1 99 ? 2.097 2.648 13.437 1.00 75.62 99 ILE A O 1
ATOM 773 N N . GLY A 1 100 ? 2.515 0.556 12.796 1.00 76.06 100 GLY A N 1
ATOM 774 C CA . GLY A 1 100 ? 1.489 -0.073 13.634 1.00 76.06 100 GLY A CA 1
ATOM 775 C C . GLY A 1 100 ? 0.067 0.074 13.086 1.00 76.06 100 GLY A C 1
ATOM 776 O O . GLY A 1 100 ? -0.888 -0.087 13.842 1.00 76.06 100 GLY A O 1
ATOM 777 N N . ILE A 1 101 ? -0.081 0.446 11.810 1.00 75.00 101 ILE A N 1
ATOM 778 C CA . ILE A 1 101 ? -1.363 0.634 11.119 1.00 75.00 101 ILE A CA 1
ATOM 779 C C . ILE A 1 101 ? -1.250 -0.012 9.735 1.00 75.00 101 ILE A C 1
ATOM 781 O O . ILE A 1 101 ? -0.215 0.107 9.079 1.00 75.00 101 ILE A O 1
ATOM 785 N N . LYS A 1 102 ? -2.319 -0.671 9.279 1.00 81.31 102 LYS A N 1
ATOM 786 C CA . LYS A 1 102 ? -2.421 -1.180 7.908 1.00 81.31 102 LYS A CA 1
ATOM 787 C C . LYS A 1 102 ? -2.705 -0.032 6.932 1.00 81.31 102 LYS A C 1
ATOM 789 O O . LYS A 1 102 ? -3.688 0.684 7.104 1.00 81.31 102 LYS A O 1
ATOM 794 N N . LEU A 1 103 ? -1.864 0.135 5.907 1.00 78.38 103 LEU A N 1
ATOM 795 C CA . LEU A 1 103 ? -2.072 1.141 4.848 1.00 78.38 103 LEU A CA 1
ATOM 796 C C . LEU A 1 103 ? -3.244 0.787 3.921 1.00 78.38 103 LEU A C 1
ATOM 798 O O . LEU A 1 103 ? -3.909 1.673 3.384 1.00 78.38 103 LEU A O 1
ATOM 802 N N . TRP A 1 104 ? -3.496 -0.507 3.757 1.00 85.81 104 TRP A N 1
ATOM 803 C CA . TRP A 1 104 ? -4.646 -1.082 3.074 1.00 85.81 104 TRP A CA 1
ATOM 804 C C . TRP A 1 104 ? -5.049 -2.369 3.794 1.00 85.81 104 TRP A C 1
ATOM 806 O O . TRP A 1 104 ? -4.221 -3.004 4.451 1.00 85.81 104 TRP A O 1
ATOM 816 N N . ASP A 1 105 ? -6.324 -2.739 3.697 1.00 88.12 105 ASP A N 1
ATOM 817 C CA . ASP A 1 105 ? -6.843 -3.962 4.302 1.00 88.12 105 ASP A CA 1
ATOM 818 C C . ASP A 1 105 ? -7.766 -4.686 3.320 1.00 88.12 105 ASP A C 1
ATOM 820 O O . ASP A 1 105 ? -8.792 -4.147 2.911 1.00 88.12 105 ASP A O 1
ATOM 824 N N . TYR A 1 106 ? -7.375 -5.903 2.945 1.00 89.69 106 TYR A N 1
ATOM 825 C CA . TYR A 1 106 ? -8.127 -6.806 2.074 1.00 89.69 106 TYR A CA 1
ATOM 826 C C . TYR A 1 106 ? -8.758 -7.974 2.848 1.00 89.69 106 TYR A C 1
ATOM 828 O O . TYR A 1 106 ? -9.041 -9.020 2.263 1.00 89.69 106 TYR A O 1
ATOM 836 N N . SER A 1 107 ? -8.933 -7.857 4.170 1.00 89.56 107 SER A N 1
ATOM 837 C CA . SER A 1 107 ? -9.500 -8.931 5.009 1.00 89.56 107 SER A CA 1
ATOM 838 C C . SER A 1 107 ? -10.928 -9.328 4.608 1.00 89.56 107 SER A C 1
ATOM 840 O O . SER A 1 107 ? -11.351 -10.449 4.880 1.00 89.56 107 SER A O 1
ATOM 842 N N . ASP A 1 108 ? -11.660 -8.430 3.949 1.00 90.62 108 ASP A N 1
ATOM 843 C CA . ASP A 1 108 ? -13.003 -8.641 3.398 1.00 90.62 108 ASP A CA 1
ATOM 844 C C . ASP A 1 108 ? -13.002 -9.391 2.053 1.00 90.62 108 ASP A C 1
ATOM 846 O O . ASP A 1 108 ? -14.060 -9.793 1.567 1.00 90.62 108 ASP A O 1
ATOM 850 N N . ARG A 1 109 ? -11.832 -9.594 1.434 1.00 89.56 109 ARG A N 1
ATOM 851 C CA . ARG A 1 109 ? -11.708 -10.229 0.117 1.00 89.56 109 ARG A CA 1
ATOM 852 C C . ARG A 1 109 ? -11.410 -11.725 0.221 1.00 89.56 109 ARG A C 1
ATOM 854 O O . ARG A 1 109 ? -10.666 -12.156 1.107 1.00 89.56 109 ARG A O 1
ATOM 861 N N . PRO A 1 110 ? -11.957 -12.545 -0.695 1.00 89.00 110 PRO A N 1
ATOM 862 C CA . PRO A 1 110 ? -11.662 -13.972 -0.731 1.00 89.00 110 PRO A CA 1
ATOM 863 C C . PRO A 1 110 ? -10.183 -14.212 -1.058 1.00 89.00 110 PRO A C 1
ATOM 865 O O . PRO A 1 110 ? -9.562 -13.435 -1.785 1.00 89.00 110 PRO A O 1
ATOM 868 N N . LEU A 1 111 ? -9.630 -15.314 -0.536 1.00 91.75 111 LEU A N 1
ATOM 869 C CA . LEU A 1 111 ? -8.225 -15.700 -0.735 1.00 91.75 111 LEU A CA 1
ATOM 870 C C . LEU A 1 111 ? -7.240 -14.580 -0.354 1.00 91.75 111 LEU A C 1
ATOM 872 O O . LEU A 1 111 ? -6.237 -14.359 -1.036 1.00 91.75 111 LEU A O 1
ATOM 876 N N . ASN A 1 112 ? -7.545 -13.846 0.719 1.00 94.81 112 ASN A N 1
ATOM 877 C CA . ASN A 1 112 ? -6.611 -12.888 1.291 1.00 94.81 112 ASN A CA 1
ATOM 878 C C . ASN A 1 112 ? -5.573 -13.590 2.177 1.00 94.81 112 ASN A C 1
ATOM 880 O O . ASN A 1 112 ? -5.862 -14.602 2.818 1.00 94.81 112 ASN A O 1
ATOM 884 N N . LEU A 1 113 ? -4.371 -13.022 2.240 1.00 92.25 113 LEU A N 1
ATOM 885 C CA . LEU A 1 113 ? -3.325 -13.444 3.165 1.00 92.25 113 LEU A CA 1
ATOM 886 C C . LEU A 1 113 ? -3.090 -12.330 4.187 1.00 92.25 113 LEU A C 1
ATOM 888 O O . LEU A 1 113 ? -2.529 -11.285 3.854 1.00 92.25 113 LEU A O 1
ATOM 892 N N . GLN A 1 114 ? -3.545 -12.548 5.427 1.00 90.62 114 GLN A N 1
ATOM 893 C CA . GLN A 1 114 ? -3.468 -11.580 6.537 1.00 90.62 114 GLN A CA 1
ATOM 894 C C . GLN A 1 114 ? -4.096 -10.201 6.219 1.00 90.62 114 GLN A C 1
ATOM 896 O O . GLN A 1 114 ? -3.754 -9.191 6.841 1.00 90.62 114 GLN A O 1
ATOM 901 N N . GLY A 1 115 ? -4.988 -10.135 5.225 1.00 88.38 115 GLY A N 1
ATOM 902 C CA . GLY A 1 115 ? -5.508 -8.882 4.676 1.00 88.38 115 GLY A CA 1
ATOM 903 C C . GLY A 1 115 ? -4.469 -7.999 3.965 1.00 88.38 115 GLY A C 1
ATOM 904 O O . GLY A 1 115 ? -4.778 -6.848 3.685 1.00 88.38 115 GLY A O 1
ATOM 905 N N . ARG A 1 116 ? -3.251 -8.491 3.681 1.00 90.94 116 ARG A N 1
ATOM 906 C CA . ARG A 1 116 ? -2.170 -7.719 3.025 1.00 90.94 116 ARG A CA 1
ATOM 907 C C . ARG A 1 116 ? -2.196 -7.817 1.504 1.00 90.94 116 ARG A C 1
ATOM 909 O O . ARG A 1 116 ? -1.949 -6.832 0.824 1.00 90.94 116 ARG A O 1
ATOM 916 N N . ILE A 1 117 ? -2.484 -9.010 0.992 1.00 94.31 117 ILE A N 1
ATOM 917 C CA . ILE A 1 117 ? -2.672 -9.309 -0.433 1.00 94.31 117 ILE A CA 1
ATOM 918 C C . ILE A 1 117 ? -3.944 -10.133 -0.591 1.00 94.31 117 ILE A C 1
ATOM 920 O O . ILE A 1 117 ? -4.373 -10.793 0.361 1.00 94.31 117 ILE A O 1
ATOM 924 N N . CYS A 1 118 ? -4.531 -10.137 -1.782 1.00 94.06 118 CYS A N 1
ATOM 925 C CA . CYS A 1 118 ? -5.586 -11.083 -2.128 1.00 94.06 118 CYS A CA 1
ATOM 926 C C . CYS A 1 118 ? -5.539 -11.451 -3.610 1.00 94.06 118 CYS A C 1
ATOM 928 O O . CYS A 1 118 ? -4.987 -10.718 -4.432 1.00 94.06 118 CYS A O 1
ATOM 930 N N . PHE A 1 119 ? -6.176 -12.571 -3.947 1.00 93.56 119 PHE A N 1
ATOM 931 C CA . PHE A 1 119 ? -6.185 -13.099 -5.310 1.00 93.56 119 PHE A CA 1
ATOM 932 C C . PHE A 1 119 ? -6.693 -12.093 -6.355 1.00 93.56 119 PHE A C 1
ATOM 934 O O . PHE A 1 119 ? -6.139 -12.003 -7.447 1.00 93.56 119 PHE A O 1
ATOM 941 N N . GLN A 1 120 ? -7.715 -11.303 -6.012 1.00 92.69 120 GLN A N 1
ATOM 942 C CA . GLN A 1 120 ? -8.284 -10.306 -6.923 1.00 92.69 120 GLN A CA 1
ATOM 943 C C . GLN A 1 120 ? -7.255 -9.242 -7.337 1.00 92.69 120 GLN A C 1
ATOM 945 O O . GLN A 1 120 ? -7.143 -8.938 -8.522 1.00 92.69 120 GLN A O 1
ATOM 950 N N . PHE A 1 121 ? -6.487 -8.699 -6.388 1.00 91.31 121 PHE A N 1
ATOM 951 C CA . PHE A 1 121 ? -5.454 -7.705 -6.698 1.00 91.31 121 PHE A CA 1
ATOM 952 C C . PHE A 1 121 ? -4.238 -8.339 -7.380 1.00 91.31 121 PHE A C 1
ATOM 954 O O . PHE A 1 121 ? -3.703 -7.749 -8.313 1.00 91.31 121 PHE A O 1
ATOM 961 N N . SER A 1 122 ? -3.872 -9.580 -7.038 1.00 94.06 122 SER A N 1
ATOM 962 C CA . SER A 1 122 ? -2.865 -10.336 -7.799 1.00 94.06 122 SER A CA 1
ATOM 963 C C . SER A 1 122 ? -3.260 -10.530 -9.267 1.00 94.06 122 SER A C 1
ATOM 965 O O . SER A 1 122 ? -2.402 -10.471 -10.145 1.00 94.06 122 SER A O 1
ATOM 967 N N . LEU A 1 123 ? -4.552 -10.702 -9.567 1.00 95.50 123 LEU A N 1
ATOM 968 C CA . LEU A 1 123 ? -5.036 -10.760 -10.948 1.00 95.50 123 LEU A CA 1
ATOM 969 C C . LEU A 1 123 ? -4.940 -9.397 -11.653 1.00 95.50 123 LEU A C 1
ATOM 971 O O . LEU A 1 123 ? -4.598 -9.340 -12.833 1.00 95.50 123 LEU A O 1
ATOM 975 N N . TYR A 1 124 ? -5.200 -8.295 -10.948 1.00 94.19 124 TYR A N 1
ATOM 976 C CA . TYR A 1 124 ? -4.982 -6.957 -11.504 1.00 94.19 124 TYR A CA 1
ATOM 977 C C . TYR A 1 124 ? -3.504 -6.705 -11.807 1.00 94.19 124 TYR A C 1
ATOM 979 O O . TYR A 1 124 ? -3.196 -6.194 -12.883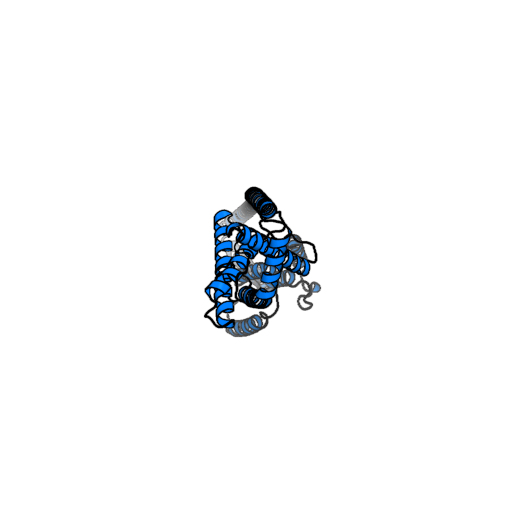 1.00 94.19 124 TYR A O 1
ATOM 987 N N . TRP A 1 125 ? -2.595 -7.141 -10.927 1.00 95.44 125 TRP A N 1
ATOM 988 C CA . TRP A 1 125 ? -1.159 -7.122 -11.206 1.00 95.44 125 TRP A CA 1
ATOM 989 C C . TRP A 1 125 ? -0.812 -7.950 -12.439 1.00 95.44 125 TRP A C 1
ATOM 991 O O . TRP A 1 125 ? -0.089 -7.458 -13.296 1.00 95.44 125 TRP A O 1
ATOM 1001 N N . PHE A 1 126 ? -1.376 -9.151 -12.584 1.00 96.56 126 PHE A N 1
ATOM 1002 C CA . PHE A 1 126 ? -1.155 -9.995 -13.760 1.00 96.56 126 PHE A CA 1
ATOM 1003 C C . PHE A 1 126 ? -1.511 -9.285 -15.069 1.00 96.56 126 PHE A C 1
ATOM 1005 O O . PHE A 1 126 ? -0.709 -9.257 -16.004 1.00 96.56 126 PHE A O 1
ATOM 1012 N N . VAL A 1 127 ? -2.693 -8.667 -15.127 1.00 96.06 127 VAL A N 1
ATOM 1013 C CA . VAL A 1 127 ? -3.135 -7.921 -16.313 1.00 96.06 127 VAL A CA 1
ATOM 1014 C C . VAL A 1 127 ? -2.246 -6.703 -16.551 1.00 96.06 127 VAL A C 1
ATOM 1016 O O . VAL A 1 127 ? -1.790 -6.496 -17.674 1.00 96.06 127 VAL A O 1
ATOM 1019 N N . LEU A 1 128 ? -1.963 -5.917 -15.508 1.00 94.31 128 LEU A N 1
ATOM 1020 C CA . LEU A 1 128 ? -1.148 -4.709 -15.624 1.00 94.31 128 LEU A CA 1
ATOM 1021 C C . LEU A 1 128 ? 0.274 -5.031 -16.10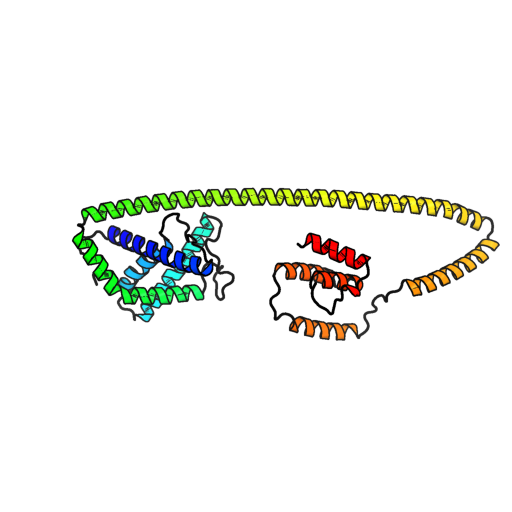1 1.00 94.31 128 LEU A C 1
ATOM 1023 O O . LEU A 1 128 ? 0.770 -4.390 -17.022 1.00 94.31 128 LEU A O 1
ATOM 1027 N N . ILE A 1 129 ? 0.905 -6.057 -15.528 1.00 95.12 129 ILE A N 1
ATOM 1028 C CA . ILE A 1 129 ? 2.241 -6.522 -15.919 1.00 95.12 129 ILE A CA 1
ATOM 1029 C C . ILE A 1 129 ? 2.223 -7.053 -17.349 1.00 95.12 129 ILE A C 1
ATOM 1031 O O . ILE A 1 129 ? 3.140 -6.750 -18.107 1.00 95.12 129 ILE A O 1
ATOM 1035 N N . GLY A 1 130 ? 1.188 -7.797 -17.747 1.00 94.25 130 GLY A N 1
ATOM 1036 C CA . GLY A 1 130 ? 1.021 -8.245 -19.128 1.00 94.25 130 GLY A CA 1
ATOM 1037 C C . GLY A 1 130 ? 0.965 -7.075 -20.113 1.00 94.25 130 GLY A C 1
ATOM 1038 O O . GLY A 1 130 ? 1.695 -7.075 -21.101 1.00 94.25 130 GLY A O 1
ATOM 1039 N N . VAL A 1 131 ? 0.169 -6.044 -19.812 1.00 93.00 131 VAL A N 1
ATOM 1040 C CA . VAL A 1 131 ? 0.064 -4.829 -20.641 1.00 93.00 131 VAL A CA 1
ATOM 1041 C C . VAL A 1 131 ? 1.396 -4.081 -20.705 1.00 93.00 131 VAL A C 1
ATOM 1043 O O . VAL A 1 131 ? 1.852 -3.751 -21.796 1.00 93.00 131 VAL A O 1
ATOM 1046 N N . VAL A 1 132 ? 2.051 -3.855 -19.563 1.00 90.94 132 VAL A N 1
ATOM 1047 C CA . VAL A 1 132 ? 3.358 -3.177 -19.506 1.00 90.94 132 VAL A CA 1
ATOM 1048 C C . VAL A 1 132 ? 4.426 -3.971 -20.262 1.00 90.94 132 VAL A C 1
ATOM 1050 O O . VAL A 1 132 ? 5.213 -3.380 -20.991 1.00 90.94 132 VAL A O 1
ATOM 1053 N N . SER A 1 133 ? 4.420 -5.303 -20.153 1.00 89.81 133 SER A N 1
ATOM 1054 C CA . SER A 1 133 ? 5.374 -6.175 -20.853 1.00 89.81 133 SER A CA 1
ATOM 1055 C C . SER A 1 133 ? 5.188 -6.139 -22.373 1.00 89.81 133 SER A C 1
ATOM 1057 O O . SER A 1 133 ? 6.172 -6.211 -23.098 1.00 89.81 133 SER A O 1
ATOM 1059 N N . LEU A 1 134 ? 3.949 -6.004 -22.865 1.00 89.88 134 LEU A N 1
ATOM 1060 C CA . LEU A 1 134 ? 3.666 -5.818 -24.297 1.00 89.88 134 LEU A CA 1
ATOM 1061 C C . LEU A 1 134 ? 4.047 -4.418 -24.785 1.00 89.88 134 LEU A C 1
ATOM 1063 O O . LEU A 1 134 ? 4.498 -4.257 -25.913 1.00 89.88 134 LEU A O 1
ATOM 1067 N N . ALA A 1 135 ? 3.870 -3.403 -23.940 1.00 86.50 135 ALA A N 1
ATOM 1068 C CA . ALA A 1 135 ? 4.246 -2.028 -24.250 1.00 86.50 135 ALA A CA 1
ATOM 1069 C C . ALA A 1 135 ? 5.755 -1.763 -24.095 1.00 86.50 135 ALA A C 1
ATOM 1071 O O . ALA A 1 135 ? 6.208 -0.663 -24.405 1.00 86.50 135 ALA A O 1
ATOM 1072 N N . MET A 1 136 ? 6.533 -2.740 -23.617 1.00 79.69 136 MET A N 1
ATOM 1073 C CA . MET A 1 136 ? 7.921 -2.541 -23.201 1.00 79.69 136 MET A CA 1
ATOM 1074 C C . MET A 1 136 ? 8.827 -2.062 -24.336 1.00 79.69 136 MET A C 1
ATOM 1076 O O . MET A 1 136 ? 9.658 -1.191 -24.102 1.00 79.69 136 MET A O 1
ATOM 1080 N N . ASP A 1 137 ? 8.626 -2.556 -25.559 1.00 75.31 137 ASP A N 1
ATOM 1081 C CA . ASP A 1 137 ? 9.388 -2.107 -26.731 1.00 75.31 137 ASP A CA 1
ATOM 1082 C C . ASP A 1 137 ? 9.133 -0.625 -27.037 1.00 75.31 137 ASP A C 1
ATOM 1084 O O . ASP A 1 137 ? 10.067 0.136 -27.279 1.00 75.31 137 ASP A O 1
ATOM 1088 N N . ALA A 1 138 ? 7.875 -0.183 -26.947 1.00 77.75 138 ALA A N 1
ATOM 1089 C CA . ALA A 1 138 ? 7.514 1.219 -27.143 1.00 77.75 138 ALA A CA 1
ATOM 1090 C C . ALA A 1 138 ? 8.030 2.113 -26.005 1.00 77.75 138 ALA A C 1
ATOM 1092 O O . ALA A 1 138 ? 8.493 3.225 -26.253 1.00 77.75 138 ALA A O 1
ATOM 1093 N N . ILE A 1 139 ? 7.975 1.618 -24.763 1.00 73.94 139 ILE A N 1
ATOM 1094 C CA . ILE A 1 139 ? 8.497 2.323 -23.587 1.00 73.94 139 ILE A CA 1
ATOM 1095 C C . ILE A 1 139 ? 10.012 2.507 -23.717 1.00 73.94 139 ILE A C 1
ATOM 1097 O O . ILE A 1 139 ? 10.487 3.618 -23.515 1.00 73.94 139 ILE A O 1
ATOM 1101 N N . ALA A 1 140 ? 10.742 1.455 -24.100 1.00 70.31 140 ALA A N 1
ATOM 1102 C CA . ALA A 1 140 ? 12.196 1.477 -24.238 1.00 70.31 140 ALA A CA 1
ATOM 1103 C C . ALA A 1 140 ? 12.672 2.458 -25.319 1.00 70.31 140 ALA A C 1
ATOM 1105 O O . ALA A 1 140 ? 13.612 3.215 -25.091 1.00 70.31 140 ALA A O 1
ATOM 1106 N N . VAL A 1 141 ? 12.006 2.484 -26.479 1.00 69.25 141 VAL A N 1
ATOM 1107 C CA . VAL A 1 141 ? 12.332 3.437 -27.553 1.00 69.25 141 VAL A CA 1
ATOM 1108 C C . VAL A 1 141 ? 12.103 4.874 -27.089 1.00 69.25 141 VAL A C 1
ATOM 1110 O O . VAL A 1 141 ? 13.000 5.705 -27.202 1.00 69.25 141 VAL A O 1
ATOM 1113 N N . TRP A 1 142 ? 10.944 5.157 -26.485 1.00 68.19 142 TRP A N 1
ATOM 1114 C CA . TRP A 1 142 ? 10.638 6.498 -25.984 1.00 68.19 142 TRP A CA 1
ATOM 1115 C C . TRP A 1 142 ? 11.643 6.970 -24.925 1.00 68.19 142 TRP A C 1
ATOM 1117 O O . TRP A 1 142 ? 12.060 8.127 -24.941 1.00 68.19 142 TRP A O 1
ATOM 1127 N N . THR A 1 143 ? 12.060 6.083 -24.017 1.00 65.31 143 THR A N 1
ATOM 1128 C CA . THR A 1 143 ? 13.039 6.436 -22.987 1.00 65.31 143 THR A CA 1
ATOM 1129 C C . THR A 1 143 ? 14.422 6.733 -23.561 1.00 65.31 143 THR A C 1
ATOM 1131 O O . THR A 1 143 ? 15.045 7.695 -23.119 1.00 65.31 143 THR A O 1
ATOM 1134 N N . VAL A 1 144 ? 14.887 5.965 -24.555 1.00 65.06 144 VAL A N 1
ATOM 1135 C CA . VAL A 1 144 ? 16.183 6.195 -25.218 1.00 65.06 144 VAL A CA 1
ATOM 1136 C C . VAL A 1 144 ? 16.191 7.544 -25.938 1.00 65.06 144 VAL A C 1
ATOM 1138 O O . VAL A 1 144 ? 17.095 8.349 -25.704 1.00 65.06 144 VAL A O 1
ATOM 1141 N N . ASP A 1 145 ? 15.165 7.832 -26.739 1.00 65.19 145 ASP A N 1
ATOM 1142 C CA . ASP A 1 145 ? 15.099 9.062 -27.541 1.00 65.19 145 ASP A CA 1
ATOM 1143 C C . ASP A 1 145 ? 15.119 10.319 -26.653 1.00 65.19 145 ASP A C 1
ATOM 1145 O O . ASP A 1 145 ? 15.905 11.242 -26.868 1.00 65.19 145 ASP A O 1
ATOM 1149 N N . VAL A 1 146 ? 14.336 10.317 -25.570 1.00 64.69 146 VAL A N 1
ATOM 1150 C CA . VAL A 1 146 ? 14.278 11.433 -24.612 1.00 64.69 146 VAL A CA 1
ATOM 1151 C C . VAL A 1 146 ? 15.609 11.637 -23.871 1.00 64.69 146 VAL A C 1
ATOM 1153 O O . VAL A 1 146 ? 15.986 12.773 -23.566 1.00 64.69 146 VAL A O 1
ATOM 1156 N N . THR A 1 147 ? 16.343 10.561 -23.571 1.00 62.78 147 THR A N 1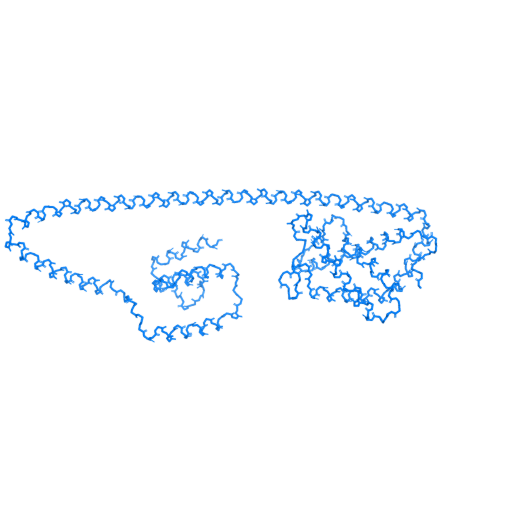
ATOM 1157 C CA . THR A 1 147 ? 17.649 10.669 -22.895 1.00 62.78 147 THR A CA 1
ATOM 1158 C C . THR A 1 147 ? 18.747 11.245 -23.789 1.00 62.78 147 THR A C 1
ATOM 1160 O O . THR A 1 147 ? 19.588 12.000 -23.297 1.00 62.78 147 THR A O 1
ATOM 1163 N N . ILE A 1 148 ? 18.723 10.946 -25.091 1.00 62.84 148 ILE A N 1
ATOM 1164 C CA . ILE A 1 148 ? 19.741 11.398 -26.050 1.00 62.84 148 ILE A CA 1
ATOM 1165 C C . ILE A 1 148 ? 19.605 12.903 -26.343 1.00 62.84 148 ILE A C 1
ATOM 1167 O O . ILE A 1 148 ? 20.618 13.597 -26.424 1.00 62.84 148 ILE A O 1
ATOM 1171 N N . ASP A 1 149 ? 18.379 13.429 -26.420 1.00 64.94 149 ASP A N 1
ATOM 1172 C CA . ASP A 1 149 ? 18.121 14.817 -26.841 1.00 64.94 149 ASP A CA 1
ATOM 1173 C C . ASP A 1 149 ? 18.491 15.894 -25.800 1.00 64.94 149 ASP A C 1
ATOM 1175 O O . ASP A 1 149 ? 18.768 17.040 -26.157 1.00 64.94 149 ASP A O 1
ATOM 1179 N N . LEU A 1 150 ? 18.500 15.559 -24.506 1.00 61.69 150 LEU A N 1
ATOM 1180 C CA . LEU A 1 150 ? 18.656 16.530 -23.407 1.00 61.69 150 LEU A CA 1
ATOM 1181 C C . LEU A 1 150 ? 20.077 16.597 -22.815 1.00 61.69 150 LEU A C 1
ATOM 1183 O O . LEU A 1 150 ? 20.364 17.498 -22.030 1.00 61.69 150 LEU A O 1
ATOM 1187 N N . GLY A 1 151 ? 20.976 15.686 -23.204 1.00 68.12 151 GLY A N 1
ATOM 1188 C CA . GLY A 1 151 ? 22.351 15.611 -22.697 1.00 68.12 151 GLY A CA 1
ATOM 1189 C C . GLY A 1 151 ? 22.469 15.001 -21.288 1.00 68.12 151 GLY A C 1
ATOM 1190 O O . GLY A 1 151 ? 21.663 15.259 -20.394 1.00 68.12 151 GLY A O 1
ATOM 1191 N N . GLY A 1 152 ? 23.504 14.178 -21.071 1.00 70.44 152 GLY A N 1
ATOM 1192 C CA . GLY A 1 152 ? 23.656 13.372 -19.846 1.00 70.44 152 GLY A CA 1
ATOM 1193 C C . GLY A 1 152 ? 23.839 14.170 -18.546 1.00 70.44 152 GLY A C 1
ATOM 1194 O O . GLY A 1 152 ? 23.365 13.741 -17.498 1.00 70.44 152 GLY A O 1
ATOM 1195 N N . GLU A 1 153 ? 24.460 15.352 -18.605 1.00 78.44 153 GLU A N 1
ATOM 1196 C CA . GLU A 1 153 ? 24.742 16.182 -17.420 1.00 78.44 153 GLU A CA 1
ATOM 1197 C C . GLU A 1 153 ? 23.466 16.794 -16.810 1.00 78.44 153 GLU A C 1
ATOM 1199 O O . GLU A 1 153 ? 23.319 16.866 -15.589 1.00 78.44 153 GLU A O 1
ATOM 1204 N N . ILE A 1 154 ? 22.492 17.173 -17.647 1.00 81.88 154 ILE A N 1
ATOM 1205 C CA . ILE A 1 154 ? 21.190 17.675 -17.179 1.00 81.88 154 ILE A CA 1
ATOM 1206 C C . ILE A 1 154 ? 20.408 16.544 -16.502 1.00 81.88 154 ILE A C 1
ATOM 1208 O O . ILE A 1 154 ? 19.837 16.744 -15.428 1.00 81.88 154 ILE A O 1
ATOM 1212 N N . TRP A 1 155 ? 20.417 15.343 -17.086 1.00 79.88 155 TRP A N 1
ATOM 1213 C CA . TRP A 1 155 ? 19.745 14.174 -16.514 1.00 79.88 155 TRP A CA 1
ATOM 1214 C C . TRP A 1 155 ? 20.323 13.747 -15.169 1.00 79.88 155 TRP A C 1
ATOM 1216 O O . TRP A 1 155 ? 19.566 13.360 -14.280 1.00 79.88 155 TRP A O 1
ATOM 1226 N N . GLU A 1 156 ? 21.635 13.877 -14.986 1.00 84.19 156 GLU A N 1
ATOM 1227 C CA . GLU A 1 156 ? 22.279 13.629 -13.699 1.00 84.19 156 GLU A CA 1
ATOM 1228 C C . GLU A 1 156 ? 21.757 14.583 -12.616 1.00 84.19 156 GLU A C 1
ATOM 1230 O O . GLU A 1 156 ? 21.325 14.137 -11.549 1.00 84.19 156 GLU A O 1
ATOM 1235 N N . GLN A 1 157 ? 21.700 15.888 -12.903 1.00 87.88 157 GLN A N 1
ATOM 1236 C CA . GLN A 1 157 ? 21.173 16.873 -11.955 1.00 87.88 157 GLN A CA 1
ATOM 1237 C C . GLN A 1 157 ? 19.684 16.658 -11.657 1.00 87.88 157 GLN A C 1
ATOM 1239 O O . GLN A 1 157 ? 19.266 16.744 -10.499 1.00 87.88 157 GLN A O 1
ATOM 1244 N N . VAL A 1 158 ? 18.884 16.335 -12.678 1.00 87.44 158 VAL A N 1
ATOM 1245 C CA . VAL A 1 158 ? 17.456 16.024 -12.521 1.00 87.44 158 VAL A CA 1
ATOM 1246 C C . VAL A 1 158 ? 17.259 14.774 -11.663 1.00 87.44 158 VAL A C 1
ATOM 1248 O O . VAL A 1 158 ? 16.422 14.789 -10.760 1.00 87.44 158 VAL A O 1
ATOM 1251 N N . ALA A 1 159 ? 18.040 13.714 -11.884 1.00 87.25 159 ALA A N 1
ATOM 1252 C CA . ALA A 1 159 ? 17.958 12.487 -11.098 1.00 87.25 159 ALA A CA 1
ATOM 1253 C C . ALA A 1 159 ? 18.339 12.727 -9.629 1.00 87.25 159 ALA A C 1
ATOM 1255 O O . ALA A 1 159 ? 17.626 12.278 -8.729 1.00 87.25 159 ALA A O 1
ATOM 1256 N N . ILE A 1 160 ? 19.405 13.494 -9.368 1.00 90.06 160 ILE A N 1
ATOM 1257 C CA . ILE A 1 160 ? 19.797 13.886 -8.005 1.00 90.06 160 ILE A CA 1
ATOM 1258 C C . ILE A 1 160 ? 18.674 14.686 -7.335 1.00 90.06 160 ILE A C 1
ATOM 1260 O O . ILE A 1 160 ? 18.280 14.374 -6.208 1.00 90.06 160 ILE A O 1
ATOM 1264 N N . ALA A 1 161 ? 18.118 15.686 -8.024 1.00 91.00 161 ALA A N 1
ATOM 1265 C CA . ALA A 1 161 ? 17.023 16.493 -7.497 1.00 91.00 161 ALA A CA 1
ATOM 1266 C C . ALA A 1 161 ? 15.776 15.643 -7.198 1.00 91.00 161 ALA A C 1
ATOM 1268 O O . ALA A 1 161 ? 15.191 15.780 -6.123 1.00 91.00 161 ALA A O 1
ATOM 1269 N N . ALA A 1 162 ? 15.403 14.728 -8.098 1.00 88.88 162 ALA A N 1
ATOM 1270 C CA . ALA A 1 162 ? 14.279 13.815 -7.907 1.00 88.88 162 ALA A CA 1
ATOM 1271 C C . ALA A 1 162 ? 14.469 12.937 -6.661 1.00 88.88 162 ALA A C 1
ATOM 1273 O O . ALA A 1 162 ? 13.566 12.852 -5.829 1.00 88.88 162 ALA A O 1
ATOM 1274 N N . VAL A 1 163 ? 15.660 12.354 -6.476 1.00 90.50 163 VAL A N 1
ATOM 1275 C CA . VAL A 1 163 ? 15.987 11.561 -5.280 1.00 90.50 163 VAL A CA 1
ATOM 1276 C C . VAL A 1 163 ? 15.876 12.405 -4.011 1.00 90.50 163 VAL A C 1
ATOM 1278 O O . VAL A 1 163 ? 15.234 11.975 -3.053 1.00 90.50 163 VAL A O 1
ATOM 1281 N N . LEU A 1 164 ? 16.444 13.615 -3.992 1.00 92.38 164 LEU A N 1
ATOM 1282 C CA . LEU A 1 164 ? 16.382 14.502 -2.825 1.00 92.38 164 LEU A CA 1
ATOM 1283 C C . LEU A 1 164 ? 14.943 14.891 -2.465 1.00 92.38 164 LEU A C 1
ATOM 1285 O O . LEU A 1 164 ? 14.571 14.837 -1.291 1.00 92.38 164 LEU A O 1
ATOM 1289 N N . ILE A 1 165 ? 14.125 15.236 -3.463 1.00 90.69 165 ILE A N 1
ATOM 1290 C CA . ILE A 1 165 ? 12.704 15.557 -3.274 1.00 90.69 165 ILE A CA 1
ATOM 1291 C C . ILE A 1 165 ? 11.967 14.355 -2.683 1.00 90.69 165 ILE A C 1
ATOM 1293 O O . ILE A 1 165 ? 11.213 14.504 -1.726 1.00 90.69 165 ILE A O 1
ATOM 1297 N N . MET A 1 166 ? 12.213 13.160 -3.210 1.00 89.44 166 MET A N 1
ATOM 1298 C CA . MET A 1 166 ? 11.529 11.941 -2.788 1.00 89.44 166 MET A CA 1
ATOM 1299 C C . MET A 1 166 ? 11.941 11.493 -1.379 1.00 89.44 166 MET A C 1
ATOM 1301 O O . MET A 1 166 ? 11.102 11.029 -0.607 1.00 89.44 166 MET A O 1
ATOM 1305 N N . LEU A 1 167 ? 13.211 11.685 -1.005 1.00 89.81 167 LEU A N 1
ATOM 1306 C CA . LEU A 1 167 ? 13.692 11.463 0.361 1.00 89.81 167 LEU A CA 1
ATOM 1307 C C . LEU A 1 167 ? 13.074 12.458 1.346 1.00 89.81 167 LEU A C 1
ATOM 1309 O O . LEU A 1 167 ? 12.639 12.059 2.428 1.00 89.81 167 LEU A O 1
ATOM 1313 N N . LEU A 1 168 ? 13.010 13.739 0.974 1.00 91.06 168 LEU A N 1
ATOM 1314 C CA . LEU A 1 168 ? 12.376 14.771 1.791 1.00 91.06 168 LEU A CA 1
ATOM 1315 C C . LEU A 1 168 ? 10.883 14.479 1.982 1.00 91.06 168 LEU A C 1
ATOM 1317 O O . LEU A 1 168 ? 10.391 14.512 3.110 1.00 91.06 168 LEU A O 1
ATOM 1321 N N . ASP A 1 169 ? 10.177 14.145 0.904 1.00 89.06 169 ASP A N 1
ATOM 1322 C CA . ASP A 1 169 ? 8.758 13.805 0.943 1.00 89.06 169 ASP A CA 1
ATOM 1323 C C . ASP A 1 169 ? 8.500 12.552 1.789 1.00 89.06 169 ASP A C 1
ATOM 1325 O O . ASP A 1 169 ? 7.614 12.550 2.647 1.00 89.06 169 ASP A O 1
ATOM 1329 N N . GLY A 1 170 ? 9.338 11.521 1.642 1.00 85.94 170 GLY A N 1
ATOM 1330 C CA . GLY A 1 170 ? 9.317 10.326 2.483 1.00 85.94 170 GLY A CA 1
ATOM 1331 C C . GLY A 1 170 ? 9.495 10.643 3.965 1.00 85.94 170 GLY A C 1
ATOM 1332 O O . GLY A 1 170 ? 8.716 10.173 4.797 1.00 85.94 170 GLY A O 1
ATOM 1333 N N . LEU A 1 171 ? 10.463 11.494 4.304 1.00 87.69 171 LEU A N 1
ATOM 1334 C CA . LEU A 1 171 ? 10.709 11.910 5.682 1.00 87.69 171 LEU A CA 1
ATOM 1335 C C . LEU A 1 171 ? 9.510 12.672 6.268 1.00 87.69 171 LEU A C 1
ATOM 1337 O O . LEU A 1 171 ? 9.036 12.340 7.358 1.00 87.69 171 LEU A O 1
ATOM 1341 N N . LEU A 1 172 ? 8.992 13.666 5.541 1.00 87.12 172 LEU A N 1
ATOM 1342 C CA . LEU A 1 172 ? 7.835 14.460 5.964 1.00 87.12 172 LEU A CA 1
ATOM 1343 C C . LEU A 1 172 ? 6.587 13.592 6.148 1.00 87.12 172 LEU A C 1
ATOM 1345 O O . LEU A 1 172 ? 5.828 13.781 7.105 1.00 87.12 172 LEU A O 1
ATOM 1349 N N . SER A 1 173 ? 6.402 12.617 5.265 1.00 85.75 173 SER A N 1
ATOM 1350 C CA . SER A 1 173 ? 5.294 11.668 5.295 1.00 85.75 173 SER A CA 1
ATOM 1351 C C . SER A 1 173 ? 5.359 10.754 6.517 1.00 85.75 173 SER A C 1
ATOM 1353 O O . SER A 1 173 ? 4.378 10.638 7.254 1.00 85.75 173 SER A O 1
ATOM 1355 N N . VAL A 1 174 ? 6.534 10.189 6.818 1.00 82.75 174 VAL A N 1
ATOM 1356 C CA . VAL A 1 174 ? 6.743 9.367 8.022 1.00 82.75 174 VAL A CA 1
ATOM 1357 C C . VAL A 1 174 ? 6.507 10.182 9.296 1.00 82.75 174 VAL A C 1
ATOM 1359 O O . VAL A 1 174 ? 5.766 9.737 10.175 1.00 82.75 174 VAL A O 1
ATOM 1362 N N . ILE A 1 175 ? 7.067 11.394 9.393 1.00 85.06 175 ILE A N 1
ATOM 1363 C CA . ILE A 1 175 ? 6.860 12.284 10.551 1.00 85.06 175 ILE A CA 1
ATOM 1364 C C . ILE A 1 175 ? 5.368 12.578 10.744 1.00 85.06 175 ILE A C 1
ATOM 1366 O O . ILE A 1 175 ? 4.842 12.492 11.858 1.00 85.06 175 ILE A O 1
ATOM 1370 N N . SER A 1 176 ? 4.673 12.903 9.656 1.00 82.75 176 SER A N 1
ATOM 1371 C CA . SER A 1 176 ? 3.245 13.216 9.684 1.00 82.75 176 SER A CA 1
ATOM 1372 C C . SER A 1 176 ? 2.406 12.030 10.139 1.00 82.75 176 SER A C 1
ATOM 1374 O O . SER A 1 176 ? 1.482 12.194 10.936 1.00 82.75 176 SER A O 1
ATOM 1376 N N . LEU A 1 177 ? 2.762 10.825 9.700 1.00 80.12 177 LEU A N 1
ATOM 1377 C CA . LEU A 1 177 ? 2.055 9.607 10.059 1.00 80.12 177 LEU A CA 1
ATOM 1378 C C . LEU A 1 177 ? 2.271 9.213 11.525 1.00 80.12 177 LEU A C 1
ATOM 1380 O O . LEU A 1 177 ? 1.315 8.852 12.214 1.00 80.12 177 LEU A O 1
ATOM 1384 N N . VAL A 1 178 ? 3.496 9.354 12.041 1.00 81.31 178 VAL A N 1
ATOM 1385 C CA . VAL A 1 178 ? 3.794 9.155 13.470 1.00 81.31 178 VAL A CA 1
ATOM 1386 C C . VAL A 1 178 ? 3.023 10.164 14.326 1.00 81.31 178 VAL A C 1
ATOM 1388 O O . VAL A 1 178 ? 2.426 9.793 15.341 1.00 81.31 178 VAL A O 1
ATOM 1391 N N . ARG A 1 179 ? 2.956 11.430 13.894 1.00 83.38 179 ARG A N 1
ATOM 1392 C CA . ARG A 1 179 ? 2.164 12.470 14.567 1.00 83.38 179 ARG A CA 1
ATOM 1393 C C . ARG A 1 179 ? 0.670 12.146 14.558 1.00 83.38 179 ARG A C 1
ATOM 1395 O O . ARG A 1 179 ? 0.013 12.290 15.591 1.00 83.38 179 ARG A O 1
ATOM 1402 N N . LEU A 1 180 ? 0.139 11.686 13.425 1.00 75.88 180 LEU A N 1
ATOM 1403 C CA . LEU A 1 180 ? -1.259 11.274 13.295 1.00 75.88 180 LEU A CA 1
ATOM 1404 C C . LEU A 1 180 ? -1.575 10.106 14.235 1.00 75.88 180 LEU A C 1
ATOM 1406 O O . LEU A 1 180 ? -2.561 10.160 14.967 1.00 75.88 180 LEU A O 1
ATOM 1410 N N . ARG A 1 181 ? -0.707 9.090 14.287 1.00 79.56 181 ARG A N 1
ATOM 1411 C CA . ARG A 1 181 ? -0.849 7.961 15.214 1.00 79.56 181 ARG A CA 1
ATOM 1412 C C . ARG A 1 181 ? -0.897 8.429 16.666 1.00 79.56 181 ARG A C 1
ATOM 1414 O O . ARG A 1 181 ? -1.788 8.012 17.403 1.00 79.56 181 ARG A O 1
ATOM 1421 N N . GLY A 1 182 ? 0.016 9.312 17.072 1.00 77.31 182 GLY A N 1
ATOM 1422 C CA . GLY A 1 182 ? 0.014 9.885 18.422 1.00 77.31 182 GLY A CA 1
ATOM 1423 C C . GLY A 1 182 ? -1.294 10.614 18.746 1.00 77.31 182 GLY A C 1
ATOM 1424 O O . GLY A 1 182 ? -1.859 10.433 19.825 1.00 77.31 182 GLY A O 1
ATOM 1425 N N . MET A 1 183 ? -1.830 11.373 17.785 1.00 76.69 183 MET A N 1
ATOM 1426 C CA . MET A 1 183 ? -3.117 12.054 17.931 1.00 76.69 183 MET A CA 1
ATOM 1427 C C . MET A 1 183 ? -4.272 11.060 18.113 1.00 76.69 183 MET A C 1
ATOM 1429 O O . MET A 1 183 ? -5.040 11.202 19.065 1.00 76.69 183 MET A O 1
ATOM 1433 N N . VAL A 1 184 ? -4.361 10.031 17.265 1.00 73.19 184 VAL A N 1
ATOM 1434 C CA . VAL A 1 184 ? -5.409 8.999 17.334 1.00 73.19 184 VAL A CA 1
ATOM 1435 C C . VAL A 1 184 ? -5.353 8.236 18.656 1.00 73.19 184 VAL A C 1
ATOM 1437 O O . VAL A 1 184 ? -6.388 8.047 19.293 1.00 73.19 184 VAL A O 1
ATOM 1440 N N . LEU A 1 185 ? -4.157 7.851 19.109 1.00 80.62 185 LEU A N 1
ATOM 1441 C CA . LEU A 1 185 ? -3.981 7.180 20.400 1.00 80.62 185 LEU A CA 1
ATOM 1442 C C . LEU A 1 185 ? -4.431 8.076 21.559 1.00 80.62 185 LEU A C 1
ATOM 1444 O O . LEU A 1 185 ? -5.236 7.650 22.380 1.00 80.62 185 LEU A O 1
ATOM 1448 N N . SER A 1 186 ? -4.026 9.349 21.566 1.00 80.56 186 SER A N 1
ATOM 1449 C CA . SER A 1 186 ? -4.451 10.298 22.604 1.00 80.56 186 SER A CA 1
ATOM 1450 C C . SER A 1 186 ? -5.965 10.554 22.614 1.00 80.56 186 SER A C 1
ATOM 1452 O O . SER A 1 186 ? -6.541 10.899 23.646 1.00 80.56 186 SER A O 1
ATOM 1454 N N . PHE A 1 187 ? -6.620 10.453 21.456 1.00 73.06 187 PHE A N 1
ATOM 1455 C CA . PHE A 1 187 ? -8.066 10.600 21.337 1.00 73.06 187 PHE A CA 1
ATOM 1456 C C . PHE A 1 187 ? -8.782 9.348 21.849 1.00 73.06 187 PHE A C 1
ATOM 1458 O O . PHE A 1 187 ? -9.722 9.463 22.631 1.00 73.06 187 PHE A O 1
ATOM 1465 N N . ARG A 1 188 ? -8.282 8.160 21.488 1.00 73.12 188 ARG A N 1
ATOM 1466 C CA . ARG A 1 188 ? -8.759 6.871 22.002 1.00 73.12 188 ARG A CA 1
ATOM 1467 C C . ARG A 1 188 ? -8.690 6.817 23.528 1.00 73.12 188 ARG A C 1
ATOM 1469 O O . ARG A 1 188 ? -9.672 6.449 24.163 1.00 73.12 188 ARG A O 1
ATOM 1476 N N . ASP A 1 189 ? -7.568 7.225 24.113 1.00 83.44 189 ASP A N 1
ATOM 1477 C CA . ASP A 1 189 ? -7.385 7.193 25.567 1.00 83.44 189 ASP A CA 1
ATOM 1478 C C . ASP A 1 189 ? -8.339 8.174 26.276 1.00 83.44 189 ASP A C 1
ATOM 1480 O O . ASP A 1 189 ? -8.911 7.846 27.315 1.00 83.44 189 ASP A O 1
ATOM 1484 N N . ARG A 1 190 ? -8.599 9.347 25.674 1.00 85.38 190 ARG A N 1
ATOM 1485 C CA . ARG A 1 190 ? -9.617 10.298 26.160 1.00 85.38 190 ARG A CA 1
ATOM 1486 C C . ARG A 1 190 ? -11.034 9.733 26.091 1.00 85.38 190 ARG A C 1
ATOM 1488 O O . ARG A 1 190 ? -11.787 9.899 27.045 1.00 85.38 190 ARG A O 1
ATOM 1495 N N . LEU A 1 191 ? -11.389 9.058 24.998 1.00 77.38 191 LEU A N 1
ATOM 1496 C CA . LEU A 1 191 ? -12.691 8.403 24.865 1.00 77.38 191 LEU A CA 1
ATOM 1497 C C . LEU A 1 191 ? -12.875 7.287 25.895 1.00 77.38 191 LEU A C 1
ATOM 1499 O O . LEU A 1 191 ? -13.932 7.214 26.514 1.00 77.38 191 LEU A O 1
ATOM 1503 N N . HIS A 1 192 ? -11.859 6.449 26.115 1.00 81.50 192 HIS A N 1
ATOM 1504 C CA . HIS A 1 192 ? -11.927 5.407 27.140 1.00 81.50 192 HIS A CA 1
ATOM 1505 C C . HIS A 1 192 ? -12.104 5.994 28.538 1.00 81.50 192 HIS A C 1
ATOM 1507 O O . HIS A 1 192 ? -12.994 5.556 29.260 1.00 81.50 192 HIS A O 1
ATOM 1513 N N . ALA A 1 193 ? -11.346 7.038 28.882 1.00 85.25 193 ALA A N 1
ATOM 1514 C CA . ALA A 1 193 ? -11.502 7.713 30.166 1.00 85.25 193 ALA A CA 1
ATOM 1515 C C . ALA A 1 193 ? -12.921 8.280 30.365 1.00 85.25 193 ALA A C 1
ATOM 1517 O O . ALA A 1 193 ? -13.459 8.219 31.470 1.00 85.25 193 ALA A O 1
ATOM 1518 N N . GLU A 1 194 ? -13.543 8.812 29.311 1.00 81.69 194 GLU A N 1
ATOM 1519 C CA . GLU A 1 194 ? -14.908 9.339 29.386 1.00 81.69 194 GLU A CA 1
ATOM 1520 C C . GLU A 1 194 ? -15.961 8.226 29.499 1.00 81.69 194 GLU A C 1
ATOM 1522 O O . GLU A 1 194 ? -16.895 8.332 30.294 1.00 81.69 194 GLU A O 1
ATOM 1527 N N . ILE A 1 195 ? -15.784 7.118 28.772 1.00 81.69 195 ILE A N 1
ATOM 1528 C CA . ILE A 1 195 ? -16.636 5.928 28.907 1.00 81.69 195 ILE A CA 1
ATOM 1529 C C . ILE A 1 195 ? -16.562 5.382 30.337 1.00 81.69 195 ILE A C 1
ATOM 1531 O O . ILE A 1 195 ? -17.606 5.113 30.934 1.00 81.69 195 ILE A O 1
ATOM 1535 N N . ASP A 1 196 ? -15.362 5.265 30.907 1.00 87.31 196 ASP A N 1
ATOM 1536 C CA . ASP A 1 196 ? -15.161 4.756 32.266 1.00 87.31 196 ASP A CA 1
ATOM 1537 C C . ASP A 1 196 ? -15.823 5.667 33.314 1.00 87.31 196 ASP A C 1
ATOM 1539 O O . ASP A 1 196 ? -16.451 5.179 34.259 1.00 87.31 196 ASP A O 1
ATOM 1543 N N . ARG A 1 197 ? -15.763 6.994 33.124 1.00 92.31 197 ARG A N 1
ATOM 1544 C CA . ARG A 1 197 ? -16.471 7.971 33.973 1.00 92.31 197 ARG A CA 1
ATOM 1545 C C . ARG A 1 197 ? -17.982 7.791 33.912 1.00 92.31 197 ARG A C 1
ATOM 1547 O O . ARG A 1 197 ? -18.615 7.654 34.958 1.00 92.31 197 ARG A O 1
ATOM 1554 N N . LEU A 1 198 ? -18.555 7.729 32.709 1.00 84.62 198 LEU A N 1
ATOM 1555 C CA . LEU A 1 198 ? -19.995 7.528 32.521 1.00 84.62 198 LEU A CA 1
ATOM 1556 C C . LEU A 1 198 ? -20.462 6.187 33.102 1.00 84.62 198 LEU A C 1
ATOM 1558 O O . LEU A 1 198 ? -21.535 6.100 33.704 1.00 84.62 198 LEU A O 1
ATOM 1562 N N . GLN A 1 199 ? -19.651 5.135 32.962 1.00 83.50 199 GLN A N 1
ATOM 1563 C CA . GLN A 1 199 ? -19.923 3.842 33.584 1.00 83.50 199 GLN A CA 1
ATOM 1564 C C . GLN A 1 199 ? -19.907 3.937 35.115 1.00 83.50 199 GLN A C 1
ATOM 1566 O O . GLN A 1 199 ? -20.812 3.397 35.756 1.00 83.50 199 GLN A O 1
ATOM 1571 N N . ALA A 1 200 ? -18.934 4.637 35.706 1.00 90.38 200 ALA A N 1
ATOM 1572 C CA . ALA A 1 200 ? -18.843 4.828 37.152 1.00 90.38 200 ALA A CA 1
ATOM 1573 C C . ALA A 1 200 ? -20.026 5.641 37.712 1.00 90.38 200 ALA A C 1
ATOM 1575 O O . ALA A 1 200 ? -20.617 5.244 38.720 1.00 90.38 200 ALA A O 1
ATOM 1576 N N . GLU A 1 201 ? -20.424 6.726 37.044 1.00 90.12 201 GLU A N 1
ATOM 1577 C CA . GLU A 1 201 ? -21.592 7.535 37.423 1.00 90.12 201 GLU A CA 1
ATOM 1578 C C . GLU A 1 201 ? -22.888 6.720 37.373 1.00 90.12 201 GLU A C 1
ATOM 1580 O O . GLU A 1 201 ? -23.654 6.690 38.342 1.00 90.12 201 GLU A O 1
ATOM 1585 N N . LEU A 1 202 ? -23.105 5.982 36.280 1.00 86.75 202 LEU A N 1
ATOM 1586 C CA . LEU A 1 202 ? -24.273 5.118 36.134 1.00 86.75 202 LEU A CA 1
ATOM 1587 C C . LEU A 1 202 ? -24.304 4.031 37.217 1.00 86.75 202 LEU A C 1
ATOM 1589 O O . LEU A 1 202 ? -25.360 3.748 37.791 1.00 86.75 202 LEU A O 1
ATOM 1593 N N . GLN A 1 203 ? -23.156 3.419 37.521 1.00 88.31 203 GLN A N 1
ATOM 1594 C CA . GLN A 1 203 ? -23.050 2.433 38.595 1.00 88.31 203 GLN A CA 1
ATOM 1595 C C . GLN A 1 203 ? -23.378 3.045 39.960 1.00 88.31 203 GLN A C 1
ATOM 1597 O O . GLN A 1 203 ? -24.124 2.432 40.730 1.00 88.31 203 GLN A O 1
ATOM 1602 N N . ALA A 1 204 ? -22.882 4.249 40.254 1.00 90.12 204 ALA A N 1
ATOM 1603 C CA . ALA A 1 204 ? -23.169 4.954 41.498 1.00 90.12 204 ALA A CA 1
ATOM 1604 C C . ALA A 1 204 ? -24.668 5.272 41.644 1.00 90.12 204 ALA A C 1
ATOM 1606 O O . ALA A 1 204 ? -25.253 5.014 42.702 1.00 90.12 204 ALA A O 1
ATOM 1607 N N . GLU A 1 205 ? -25.329 5.744 40.580 1.00 86.94 205 GLU A N 1
ATOM 1608 C CA . GLU A 1 205 ? -26.769 6.028 40.611 1.00 86.94 205 GLU A CA 1
ATOM 1609 C C . GLU A 1 205 ? -27.599 4.749 40.810 1.00 86.94 205 GLU A C 1
ATOM 1611 O O . GLU A 1 205 ? -28.519 4.709 41.637 1.00 86.94 205 GLU A O 1
ATOM 1616 N N . LEU A 1 206 ? -27.251 3.664 40.109 1.00 83.50 206 LEU A N 1
ATOM 1617 C CA . LEU A 1 206 ? -27.914 2.369 40.271 1.00 83.50 206 LEU A CA 1
ATOM 1618 C C . LEU A 1 206 ? -27.750 1.815 41.692 1.00 83.50 206 LEU A C 1
ATOM 1620 O O . LEU A 1 206 ? -28.717 1.304 42.265 1.00 83.50 206 LEU A O 1
ATOM 1624 N N . GLN A 1 207 ? -26.557 1.934 42.282 1.00 87.31 207 GLN A N 1
ATOM 1625 C CA . GLN A 1 207 ? -26.323 1.554 43.677 1.00 87.31 207 GLN A CA 1
ATOM 1626 C C . GLN A 1 207 ? -27.152 2.410 44.640 1.00 87.31 207 GLN A C 1
ATOM 1628 O O . GLN A 1 207 ? -27.758 1.867 45.566 1.00 87.31 207 GLN A O 1
ATOM 1633 N N . GLY A 1 208 ? -27.245 3.722 44.401 1.00 87.50 208 GLY A N 1
ATOM 1634 C CA . GLY A 1 208 ? -28.095 4.629 45.173 1.00 87.50 208 GLY A CA 1
ATOM 1635 C C . GLY A 1 208 ? -29.567 4.209 45.150 1.00 87.50 208 GLY A C 1
ATOM 1636 O O . GLY A 1 208 ? -30.194 4.071 46.204 1.00 87.50 208 GLY A O 1
ATOM 1637 N N . ARG A 1 209 ? -30.108 3.904 43.962 1.00 80.88 209 ARG A N 1
ATOM 1638 C CA . ARG A 1 209 ? -31.494 3.427 43.803 1.00 80.88 209 ARG A CA 1
ATOM 1639 C C . ARG A 1 209 ? -31.733 2.066 44.460 1.00 80.88 209 ARG A C 1
ATOM 1641 O O . ARG A 1 209 ? -32.774 1.881 45.090 1.00 80.88 209 ARG A O 1
ATOM 1648 N N . ARG A 1 210 ? -30.781 1.128 44.361 1.00 79.19 210 ARG A N 1
ATOM 1649 C CA . ARG A 1 210 ? -30.863 -0.176 45.049 1.00 79.19 210 ARG A CA 1
ATOM 1650 C C . ARG A 1 210 ? -30.926 -0.004 46.565 1.00 79.19 210 ARG A C 1
ATOM 1652 O O . ARG A 1 210 ? -31.859 -0.511 47.183 1.00 79.19 210 ARG A O 1
ATOM 1659 N N . ARG A 1 211 ? -30.015 0.787 47.143 1.00 83.38 211 ARG A N 1
ATOM 1660 C CA . ARG A 1 211 ? -30.001 1.090 48.586 1.00 83.38 211 ARG A CA 1
ATOM 1661 C C . ARG A 1 211 ? -31.308 1.739 49.044 1.00 83.38 211 ARG A C 1
ATOM 1663 O O . ARG A 1 211 ? -31.852 1.359 50.077 1.00 83.38 211 ARG A O 1
ATOM 1670 N N . ALA A 1 212 ? -31.848 2.683 48.271 1.00 82.44 212 ALA A N 1
ATOM 1671 C CA . ALA A 1 212 ? -33.136 3.308 48.576 1.00 82.44 212 ALA A CA 1
ATOM 1672 C C . ALA A 1 212 ? -34.299 2.291 48.564 1.00 82.44 212 ALA A C 1
ATOM 1674 O O . ALA A 1 212 ? -35.159 2.319 49.449 1.00 82.44 212 ALA A O 1
ATOM 1675 N N . GLY A 1 213 ? -34.305 1.360 47.604 1.00 78.81 213 GLY A N 1
ATOM 1676 C CA . GLY A 1 213 ? -35.278 0.267 47.534 1.00 78.81 213 GLY A CA 1
ATOM 1677 C C . GLY A 1 213 ? -35.197 -0.693 48.727 1.00 78.81 213 GLY A C 1
ATOM 1678 O O . GLY A 1 213 ? -36.224 -1.012 49.332 1.00 78.81 213 GLY A O 1
ATOM 1679 N N . GLU A 1 214 ? -33.985 -1.094 49.117 1.00 80.69 214 GLU A N 1
ATOM 1680 C CA . GLU A 1 214 ? -33.736 -1.948 50.288 1.00 80.69 214 GLU A CA 1
ATOM 1681 C C . GLU A 1 214 ? -34.191 -1.273 51.591 1.00 80.69 214 GLU A C 1
ATOM 1683 O O . GLU A 1 214 ? -34.893 -1.881 52.405 1.00 80.69 214 GLU A O 1
ATOM 1688 N N . GLN A 1 215 ? -33.881 0.016 51.771 1.00 81.81 215 GLN A N 1
ATOM 1689 C CA . GLN A 1 215 ? -34.338 0.790 52.930 1.00 81.81 215 GLN A CA 1
ATOM 1690 C C . GLN A 1 215 ? -35.869 0.870 53.008 1.00 81.81 215 GLN A C 1
ATOM 1692 O O . GLN A 1 215 ? -36.449 0.769 54.096 1.00 81.81 215 GLN A O 1
ATOM 1697 N N . LEU A 1 216 ? -36.545 1.034 51.867 1.00 74.62 216 LEU A N 1
ATOM 1698 C CA . LEU A 1 216 ? -38.004 1.054 51.810 1.00 74.62 216 LEU A CA 1
ATOM 1699 C C . LEU A 1 216 ? -38.602 -0.310 52.190 1.00 74.62 216 LEU A C 1
ATOM 1701 O O . LEU A 1 216 ? -39.535 -0.362 52.998 1.00 74.62 216 LEU A O 1
ATOM 1705 N N . GLN A 1 217 ? -38.043 -1.409 51.674 1.00 73.44 217 GLN A N 1
ATOM 1706 C CA . GLN A 1 217 ? -38.455 -2.767 52.042 1.00 73.44 217 GLN A CA 1
ATOM 1707 C C . GLN A 1 217 ? -38.269 -3.041 53.539 1.00 73.44 217 GLN A C 1
ATOM 1709 O O . GLN A 1 217 ? -39.198 -3.535 54.183 1.00 73.44 217 GLN A O 1
ATOM 1714 N N . ALA A 1 218 ? -37.130 -2.655 54.120 1.00 76.12 218 ALA A N 1
ATOM 1715 C CA . ALA A 1 218 ? -36.864 -2.819 55.549 1.00 76.12 218 ALA A CA 1
ATOM 1716 C C . ALA A 1 218 ? -37.876 -2.048 56.419 1.00 76.12 218 ALA A C 1
ATOM 1718 O O . ALA A 1 218 ? -38.412 -2.584 57.394 1.00 76.12 218 ALA A O 1
ATOM 1719 N N . ARG A 1 219 ? -38.222 -0.807 56.038 1.00 74.69 219 ARG A N 1
ATOM 1720 C CA . ARG A 1 219 ? -39.256 -0.009 56.728 1.00 74.69 219 ARG A CA 1
ATOM 1721 C C . ARG A 1 219 ? -40.640 -0.656 56.650 1.00 74.69 219 ARG A C 1
ATOM 1723 O O . ARG A 1 219 ? -41.368 -0.669 57.647 1.00 74.69 219 ARG A O 1
ATOM 1730 N N . LEU A 1 220 ? -41.012 -1.195 55.488 1.00 69.62 220 LEU A N 1
ATOM 1731 C CA . LEU A 1 220 ? -42.284 -1.898 55.298 1.00 69.62 220 LEU A CA 1
ATOM 1732 C C . LEU A 1 220 ? -42.347 -3.182 56.131 1.00 69.62 220 LEU A C 1
ATOM 1734 O O . LEU A 1 220 ? -43.339 -3.398 56.831 1.00 69.62 220 LEU A O 1
ATOM 1738 N N . GLN A 1 221 ? -41.281 -3.985 56.133 1.00 71.94 221 GLN A N 1
ATOM 1739 C CA . GLN A 1 221 ? -41.177 -5.182 56.969 1.00 71.94 221 GLN A CA 1
ATOM 1740 C C . GLN A 1 221 ? -41.258 -4.844 58.459 1.00 71.94 221 GLN A C 1
ATOM 1742 O O . GLN A 1 221 ? -41.999 -5.501 59.185 1.00 71.94 221 GLN A O 1
ATOM 1747 N N . ALA A 1 222 ? -40.587 -3.785 58.920 1.00 73.88 222 ALA A N 1
ATOM 1748 C CA . ALA A 1 222 ? -40.667 -3.346 60.311 1.00 73.88 222 ALA A CA 1
ATOM 1749 C C . ALA A 1 222 ? -42.095 -2.919 60.708 1.00 73.88 222 ALA A C 1
ATOM 1751 O O . ALA A 1 222 ? -42.574 -3.283 61.786 1.00 73.88 222 ALA A O 1
ATOM 1752 N N . ARG A 1 223 ? -42.817 -2.195 59.835 1.00 71.94 223 ARG A N 1
ATOM 1753 C CA . ARG A 1 223 ? -44.239 -1.853 60.054 1.00 71.94 223 ARG A CA 1
ATOM 1754 C C . ARG A 1 223 ? -45.130 -3.095 60.098 1.00 71.94 223 ARG A C 1
ATOM 1756 O O . ARG A 1 223 ? -45.973 -3.201 60.991 1.00 71.94 223 ARG A O 1
ATOM 1763 N N . LEU A 1 224 ? -44.933 -4.033 59.172 1.00 66.38 224 LEU A N 1
ATOM 1764 C CA . LEU A 1 224 ? -45.657 -5.307 59.127 1.00 66.38 224 LEU A CA 1
ATOM 1765 C C . LEU A 1 224 ? -45.400 -6.143 60.381 1.00 66.38 224 LEU A C 1
ATOM 1767 O O . LEU A 1 224 ? -46.352 -6.598 61.008 1.00 66.38 224 LEU A O 1
ATOM 1771 N N . GLN A 1 225 ? -44.143 -6.280 60.802 1.00 67.56 225 GLN A N 1
ATOM 1772 C CA . GLN A 1 225 ? -43.777 -7.004 62.017 1.00 67.56 225 GLN A CA 1
ATOM 1773 C C . GLN A 1 225 ? -44.376 -6.368 63.270 1.00 67.56 225 GLN A C 1
ATOM 1775 O O . GLN A 1 225 ? -44.873 -7.093 64.125 1.00 67.56 225 GLN A O 1
ATOM 1780 N N . ARG A 1 226 ? -44.382 -5.032 63.394 1.00 67.62 226 ARG A N 1
ATOM 1781 C CA . ARG A 1 226 ? -45.035 -4.352 64.528 1.00 67.62 226 ARG A CA 1
ATOM 1782 C C . ARG A 1 226 ? -46.530 -4.675 64.587 1.00 67.62 226 ARG A C 1
ATOM 1784 O O . ARG A 1 226 ? -47.025 -5.026 65.652 1.00 67.62 226 ARG A O 1
ATOM 1791 N N . ARG A 1 227 ? -47.234 -4.636 63.449 1.00 58.47 227 ARG A N 1
ATOM 1792 C CA . ARG A 1 227 ? -48.662 -5.005 63.386 1.00 58.47 227 ARG A CA 1
ATOM 1793 C C . ARG A 1 227 ? -48.895 -6.492 63.665 1.00 58.47 227 ARG A C 1
ATOM 1795 O O . ARG A 1 227 ? -49.805 -6.835 64.412 1.00 58.47 227 ARG A O 1
ATOM 1802 N N . LEU A 1 228 ? -48.045 -7.370 63.134 1.00 56.62 228 LEU A N 1
ATOM 1803 C CA . LEU A 1 228 ? -48.127 -8.815 63.364 1.00 56.62 228 LEU A CA 1
ATOM 1804 C C . LEU A 1 228 ? -47.828 -9.200 64.816 1.00 56.62 228 LEU A C 1
ATOM 1806 O O . LEU A 1 228 ? -48.468 -10.113 65.320 1.00 56.62 228 LEU A O 1
ATOM 1810 N N . ARG A 1 229 ? -46.933 -8.500 65.526 1.00 57.53 229 ARG A N 1
ATOM 1811 C CA . ARG A 1 229 ? -46.676 -8.749 66.958 1.00 57.53 229 ARG A CA 1
ATOM 1812 C C . ARG A 1 229 ? -47.934 -8.581 67.806 1.00 57.53 229 ARG A C 1
ATOM 1814 O O . ARG A 1 229 ? -48.170 -9.412 68.674 1.00 57.53 229 ARG A O 1
ATOM 1821 N N . HIS A 1 230 ? -48.760 -7.573 67.526 1.00 56.38 230 HIS A N 1
ATOM 1822 C CA . HIS A 1 230 ? -50.045 -7.404 68.212 1.00 56.38 230 HIS A CA 1
ATOM 1823 C C . HIS A 1 230 ? -51.009 -8.555 67.903 1.00 56.38 230 HIS A C 1
ATOM 1825 O O . HIS A 1 230 ? -51.622 -9.095 68.817 1.00 56.38 230 HIS A O 1
ATOM 1831 N N . VAL A 1 231 ? -51.084 -8.996 66.646 1.00 54.66 231 VAL A N 1
ATOM 1832 C CA . VAL A 1 231 ? -51.927 -10.138 66.248 1.00 54.66 231 VAL A CA 1
ATOM 1833 C C . VAL A 1 231 ? -51.448 -11.447 66.894 1.00 54.66 231 VAL A C 1
ATOM 1835 O O . VAL A 1 231 ? -52.255 -12.207 67.424 1.00 54.66 231 VAL A O 1
ATOM 1838 N N . ILE A 1 232 ? -50.136 -11.697 66.916 1.00 56.88 232 ILE A N 1
ATOM 1839 C CA . ILE A 1 232 ? -49.527 -12.882 67.539 1.00 56.88 232 ILE A CA 1
ATOM 1840 C C . ILE A 1 232 ? -49.728 -12.857 69.062 1.00 56.88 232 ILE A C 1
ATOM 1842 O O . ILE A 1 232 ? -50.095 -13.877 69.647 1.00 56.88 232 ILE A O 1
ATOM 1846 N N . MET A 1 233 ? -49.558 -11.702 69.708 1.00 57.12 233 MET A N 1
ATOM 1847 C CA . MET A 1 233 ? -49.814 -11.522 71.142 1.00 57.12 233 MET A CA 1
ATOM 1848 C C . MET A 1 233 ? -51.280 -11.820 71.494 1.00 57.12 233 MET A C 1
ATOM 1850 O O . MET A 1 233 ? -51.544 -12.590 72.417 1.00 57.12 233 MET A O 1
ATOM 1854 N N . TRP A 1 234 ? -52.229 -11.297 70.714 1.00 45.12 234 TRP A N 1
ATOM 1855 C CA . TRP A 1 234 ? -53.656 -11.591 70.870 1.00 45.12 234 TRP A CA 1
ATOM 1856 C C . TRP A 1 234 ? -53.983 -13.073 70.636 1.00 45.12 234 TRP A C 1
ATOM 1858 O O . TRP A 1 234 ? -54.772 -13.658 71.377 1.00 45.12 234 TRP A O 1
ATOM 1868 N N . SER A 1 235 ? -53.321 -13.719 69.671 1.00 51.88 235 SER A N 1
ATOM 1869 C CA . SER A 1 235 ? -53.531 -15.143 69.373 1.00 51.88 235 SER A CA 1
ATOM 1870 C C . SER A 1 235 ? -53.079 -16.087 70.496 1.00 51.88 235 SER A C 1
ATOM 1872 O O . SER A 1 235 ? -53.657 -17.161 70.657 1.00 51.88 235 SER A O 1
ATOM 1874 N N . ARG A 1 236 ? -52.088 -15.679 71.305 1.00 51.16 236 ARG A N 1
ATOM 1875 C CA . ARG A 1 236 ? -51.630 -16.426 72.490 1.00 51.16 236 ARG A CA 1
ATOM 1876 C C . ARG A 1 236 ? -52.553 -16.255 73.700 1.00 51.16 236 ARG A C 1
ATOM 1878 O O . ARG A 1 236 ? -52.580 -17.130 74.556 1.00 51.16 236 ARG A O 1
ATOM 1885 N N . ARG A 1 237 ? -53.315 -15.157 73.769 1.00 49.53 237 ARG A N 1
ATOM 1886 C CA . ARG A 1 237 ? -54.264 -14.860 74.859 1.00 49.53 237 ARG A CA 1
ATOM 1887 C C . ARG A 1 237 ? -55.609 -15.588 74.689 1.00 49.53 237 ARG A C 1
ATOM 1889 O O . ARG A 1 237 ? -56.269 -15.852 75.685 1.00 49.53 237 ARG A O 1
ATOM 1896 N N . PHE A 1 238 ? -55.987 -15.955 73.458 1.00 52.06 238 PHE A N 1
ATOM 1897 C CA . PHE A 1 238 ? -57.256 -16.631 73.142 1.00 52.06 238 PHE A CA 1
ATOM 1898 C C . PHE A 1 238 ? -57.065 -17.825 72.177 1.00 52.06 238 PHE A C 1
ATOM 1900 O O . PHE A 1 238 ? -57.270 -17.690 70.966 1.00 52.06 238 PHE A O 1
ATOM 1907 N N . PRO A 1 239 ? -56.705 -19.022 72.685 1.00 52.97 239 PRO A N 1
ATOM 1908 C CA . PRO A 1 239 ? -56.400 -20.190 71.851 1.00 52.97 239 PRO A CA 1
ATOM 1909 C C . PRO A 1 239 ? -57.607 -20.783 71.101 1.00 52.97 239 PRO A C 1
ATOM 1911 O O . PRO A 1 239 ? -57.420 -21.489 70.109 1.00 52.97 239 PRO A O 1
ATOM 1914 N N . ALA A 1 240 ? -58.837 -20.514 71.554 1.00 51.94 240 ALA A N 1
ATOM 1915 C CA . ALA A 1 240 ? -60.062 -20.957 70.881 1.00 51.94 240 ALA A CA 1
ATOM 1916 C C . ALA A 1 240 ? -60.422 -20.051 69.687 1.00 51.94 240 ALA A C 1
ATOM 1918 O O . ALA A 1 240 ? -60.682 -20.540 68.589 1.00 51.94 240 ALA A O 1
ATOM 1919 N N . ILE A 1 241 ? -60.324 -18.728 69.867 1.00 50.91 241 ILE A N 1
ATOM 1920 C CA . ILE A 1 241 ? -60.587 -17.736 68.812 1.00 50.91 241 ILE A CA 1
ATOM 1921 C C . ILE A 1 241 ? -59.500 -17.804 67.729 1.00 50.91 241 ILE A C 1
ATOM 1923 O O . ILE A 1 241 ? -59.806 -17.695 66.543 1.00 50.91 241 ILE A O 1
ATOM 1927 N N . SER A 1 242 ? -58.237 -18.068 68.094 1.00 46.22 242 SER A N 1
ATOM 1928 C CA . SER A 1 242 ? -57.141 -18.156 67.119 1.00 46.22 242 SER A CA 1
ATOM 1929 C C . SER A 1 242 ? -57.297 -19.319 66.131 1.00 46.22 242 SER A C 1
ATOM 1931 O O . SER A 1 242 ? -56.909 -19.174 64.972 1.00 46.22 242 SER A O 1
ATOM 1933 N N . ARG A 1 243 ? -57.916 -20.443 66.526 1.00 51.28 243 ARG A N 1
ATOM 1934 C CA . ARG A 1 243 ? -58.210 -21.571 65.618 1.00 51.28 243 ARG A CA 1
ATOM 1935 C C . ARG A 1 243 ? -59.302 -21.229 64.609 1.00 51.28 243 ARG A C 1
ATOM 1937 O O . ARG A 1 243 ? -59.137 -21.495 63.422 1.00 51.28 243 ARG A O 1
ATOM 1944 N N . GLN A 1 244 ? -60.367 -20.575 65.061 1.00 53.69 244 GLN A N 1
ATOM 1945 C CA . GLN A 1 244 ? -61.494 -20.209 64.204 1.00 53.69 244 GLN A CA 1
ATOM 1946 C C . GLN A 1 244 ? -61.109 -19.096 63.215 1.00 53.69 244 GLN A C 1
ATOM 1948 O O . GLN A 1 244 ? -61.376 -19.199 62.018 1.00 53.69 244 GLN A O 1
ATOM 1953 N N . LEU A 1 245 ? -60.361 -18.089 63.684 1.00 48.12 245 LEU A N 1
ATOM 1954 C CA . LEU A 1 245 ? -59.839 -17.017 62.834 1.00 48.12 245 LEU A CA 1
ATOM 1955 C C . LEU A 1 245 ? -58.734 -17.508 61.890 1.00 48.12 245 LEU A C 1
ATOM 1957 O O . LEU A 1 245 ? -58.652 -17.029 60.765 1.00 48.12 245 LEU A O 1
ATOM 1961 N N . SER A 1 246 ? -57.896 -18.471 62.297 1.00 51.22 246 SER A N 1
ATOM 1962 C CA . SER A 1 246 ? -56.882 -19.059 61.406 1.00 51.22 246 SER A CA 1
ATOM 1963 C C . SER A 1 246 ? -57.490 -19.973 60.345 1.00 51.22 246 SER A C 1
ATOM 1965 O O . SER A 1 246 ? -56.987 -19.978 59.225 1.00 51.22 246 SER A O 1
ATOM 1967 N N . GLN A 1 247 ? -58.592 -20.677 60.628 1.00 56.31 247 GLN A N 1
ATOM 1968 C CA . GLN A 1 247 ? -59.376 -21.366 59.597 1.00 56.31 247 GLN A CA 1
ATOM 1969 C C . GLN A 1 247 ? -60.042 -20.374 58.634 1.00 56.31 247 GLN A C 1
ATOM 1971 O O . GLN A 1 247 ? -59.897 -20.535 57.423 1.00 56.31 247 GLN A O 1
ATOM 1976 N N . GLN A 1 248 ? -60.669 -19.303 59.135 1.00 54.50 248 GLN A N 1
ATOM 1977 C CA . GLN A 1 248 ? -61.269 -18.267 58.282 1.00 54.50 248 GLN A CA 1
ATOM 1978 C C . GLN A 1 248 ? -60.227 -17.511 57.444 1.00 54.50 248 GLN A C 1
ATOM 1980 O O . GLN A 1 248 ? -60.423 -17.328 56.245 1.00 54.50 248 GLN A O 1
ATOM 1985 N N . LEU A 1 249 ? -59.079 -17.136 58.016 1.00 50.28 249 LEU A N 1
ATOM 1986 C CA . LEU A 1 249 ? -57.968 -16.519 57.284 1.00 50.28 249 LEU A CA 1
ATOM 1987 C C . LEU A 1 249 ? -57.317 -17.483 56.297 1.00 50.28 249 LEU A C 1
ATOM 1989 O O . LEU A 1 249 ? -56.964 -17.061 55.206 1.00 50.28 249 LEU A O 1
ATOM 1993 N N . ARG A 1 250 ? -57.168 -18.773 56.627 1.00 50.72 250 ARG A N 1
ATOM 1994 C CA . ARG A 1 250 ? -56.677 -19.773 55.665 1.00 50.72 250 ARG A CA 1
ATOM 1995 C C . ARG A 1 250 ? -57.654 -19.961 54.518 1.00 50.72 250 ARG A C 1
ATOM 1997 O O . ARG A 1 250 ? -57.195 -20.051 53.391 1.00 50.72 250 ARG A O 1
ATOM 2004 N N . SER A 1 251 ? -58.960 -19.967 54.779 1.00 53.72 251 SER A N 1
ATOM 2005 C CA . SER A 1 251 ? -59.975 -20.057 53.725 1.00 53.72 251 SER A CA 1
ATOM 2006 C C . SER A 1 251 ? -60.022 -18.793 52.863 1.00 53.72 251 SER A C 1
ATOM 2008 O O . SER A 1 251 ? -60.006 -18.909 51.646 1.00 53.72 251 SER A O 1
ATOM 2010 N N . SER A 1 252 ? -59.930 -17.594 53.451 1.00 53.50 252 SER A N 1
ATOM 2011 C CA . SER A 1 252 ? -59.936 -16.327 52.705 1.00 53.50 252 SER A CA 1
ATOM 2012 C C . SER A 1 252 ? -58.613 -16.036 51.996 1.00 53.50 252 SER A C 1
ATOM 2014 O O . SER A 1 252 ? -58.616 -15.430 50.930 1.00 53.50 252 SER A O 1
ATOM 2016 N N . LEU A 1 253 ? -57.475 -16.493 52.531 1.00 48.44 253 LEU A N 1
ATOM 2017 C CA . LEU A 1 253 ? -56.184 -16.483 51.840 1.00 48.44 253 LEU A CA 1
ATOM 2018 C C . LEU A 1 253 ? -56.091 -17.594 50.800 1.00 48.44 253 LEU A C 1
ATOM 2020 O O . LEU A 1 253 ? -55.408 -17.386 49.809 1.00 48.44 253 LEU A O 1
ATOM 2024 N N . ALA A 1 254 ? -56.746 -18.743 50.983 1.00 54.16 254 ALA A N 1
ATOM 2025 C CA . ALA A 1 254 ? -56.871 -19.769 49.950 1.00 54.16 254 ALA A CA 1
ATOM 2026 C C . ALA A 1 254 ? -57.772 -19.277 48.818 1.00 54.16 254 ALA A C 1
ATOM 2028 O O . ALA A 1 254 ? -57.413 -19.467 47.666 1.00 54.16 254 ALA A O 1
ATOM 2029 N N . ASP A 1 255 ? -58.857 -18.562 49.118 1.00 52.97 255 ASP A N 1
ATOM 2030 C CA . ASP A 1 255 ? -59.702 -17.920 48.112 1.00 52.97 255 ASP A CA 1
ATOM 2031 C C . ASP A 1 255 ? -58.989 -16.758 47.439 1.00 52.97 255 ASP A C 1
ATOM 2033 O O . ASP A 1 255 ? -58.952 -16.710 46.219 1.00 52.97 255 ASP A O 1
ATOM 2037 N N . ARG A 1 256 ? -58.320 -15.871 48.182 1.00 49.78 256 ARG A N 1
ATOM 2038 C CA . ARG A 1 256 ? -57.496 -14.810 47.583 1.00 49.78 256 ARG A CA 1
ATOM 2039 C C . ARG A 1 256 ? -56.284 -15.362 46.849 1.00 49.78 256 ARG A C 1
ATOM 2041 O O . ARG A 1 256 ? -55.892 -14.752 45.872 1.00 49.78 256 ARG A O 1
ATOM 2048 N N . ARG A 1 257 ? -55.709 -16.502 47.248 1.00 47.00 257 ARG A N 1
ATOM 2049 C CA . ARG A 1 257 ? -54.690 -17.224 46.467 1.00 47.00 257 ARG A CA 1
ATOM 2050 C C . ARG A 1 257 ? -55.292 -17.920 45.263 1.00 47.00 257 ARG A C 1
ATOM 2052 O O . ARG A 1 257 ? -54.594 -17.986 44.277 1.00 47.00 257 ARG A O 1
ATOM 2059 N N . ARG A 1 258 ? -56.533 -18.404 45.288 1.00 46.94 258 ARG A N 1
ATOM 2060 C CA . ARG A 1 258 ? -57.220 -18.949 44.105 1.00 46.94 258 ARG A CA 1
ATOM 2061 C C . ARG A 1 258 ? -57.609 -17.840 43.133 1.00 46.94 258 ARG A C 1
ATOM 2063 O O . ARG A 1 258 ? -57.409 -18.009 41.945 1.00 46.94 258 ARG A O 1
ATOM 2070 N N . HIS A 1 259 ? -58.051 -16.686 43.626 1.00 47.19 259 HIS A N 1
ATOM 2071 C CA . HIS A 1 259 ? -58.388 -15.508 42.824 1.00 47.19 259 HIS A CA 1
ATOM 2072 C C . HIS A 1 259 ? -57.132 -14.767 42.346 1.00 47.19 259 HIS A C 1
ATOM 2074 O O . HIS A 1 259 ? -57.097 -14.308 41.215 1.00 47.19 259 HIS A O 1
ATOM 2080 N N . ALA A 1 260 ? -56.066 -14.701 43.151 1.00 38.56 260 ALA A N 1
ATOM 2081 C CA . ALA A 1 260 ? -54.761 -14.199 42.723 1.00 38.56 260 ALA A CA 1
ATOM 2082 C C . ALA A 1 260 ? -54.010 -15.222 41.867 1.00 38.56 260 ALA A C 1
ATOM 2084 O O . ALA A 1 260 ? -53.327 -14.808 40.959 1.00 38.56 260 ALA A O 1
ATOM 2085 N N . ALA A 1 261 ? -54.148 -16.534 42.053 1.00 34.59 261 ALA A N 1
ATOM 2086 C CA . ALA A 1 261 ? -53.620 -17.523 41.109 1.00 34.59 261 ALA A CA 1
ATOM 2087 C C . ALA A 1 261 ? -54.424 -17.510 39.798 1.00 34.59 261 ALA A C 1
ATOM 2089 O O . ALA A 1 261 ? -53.834 -17.621 38.735 1.00 34.59 261 ALA A O 1
ATOM 2090 N N . ALA A 1 262 ? -55.735 -17.258 39.843 1.00 38.53 262 ALA A N 1
ATOM 2091 C CA . ALA A 1 262 ? -56.553 -17.030 38.651 1.00 38.53 262 ALA A CA 1
ATOM 2092 C C . ALA A 1 262 ? -56.277 -15.669 37.977 1.00 38.53 262 ALA A C 1
ATOM 2094 O O . ALA A 1 262 ? -56.482 -15.537 36.776 1.00 38.53 262 ALA A O 1
ATOM 2095 N N . ALA A 1 263 ? -55.781 -14.667 38.715 1.00 37.09 263 ALA A N 1
ATOM 2096 C CA . ALA A 1 263 ? -55.433 -13.343 38.186 1.00 37.09 263 ALA A CA 1
ATOM 2097 C C . ALA A 1 263 ? -53.918 -13.118 37.947 1.00 37.09 263 ALA A C 1
ATOM 2099 O O . ALA A 1 263 ? -53.544 -12.128 37.319 1.00 37.09 263 ALA A O 1
ATOM 2100 N N . VAL A 1 264 ? -53.037 -13.998 38.444 1.00 37.19 264 VAL A N 1
ATOM 2101 C CA . VAL A 1 264 ? -51.563 -13.833 38.486 1.00 37.19 264 VAL A CA 1
ATOM 2102 C C . VAL A 1 264 ? -50.800 -15.111 38.091 1.00 37.19 264 VAL A C 1
ATOM 2104 O O . VAL A 1 264 ? -49.577 -15.094 38.116 1.00 37.19 264 VAL A O 1
ATOM 2107 N N . LEU A 1 265 ? -51.439 -16.192 37.629 1.00 28.03 265 LEU A N 1
ATOM 2108 C CA . LEU A 1 265 ? -50.720 -17.227 36.868 1.00 28.03 265 LEU A CA 1
ATOM 2109 C C . LEU A 1 265 ? -50.800 -16.925 35.361 1.00 28.03 265 LEU A C 1
ATOM 2111 O O . LEU A 1 265 ? -51.771 -17.313 34.714 1.00 28.03 265 LEU A O 1
ATOM 2115 N N . PRO A 1 266 ? -49.799 -16.279 34.736 1.00 30.70 266 PRO A N 1
ATOM 2116 C CA . PRO A 1 266 ? -49.385 -16.743 33.428 1.00 30.70 266 PRO A CA 1
ATOM 2117 C C . PRO A 1 266 ? -48.699 -18.094 33.638 1.00 30.70 266 PRO A C 1
ATOM 2119 O O . PRO A 1 266 ? -47.806 -18.204 34.473 1.00 30.70 266 PRO A O 1
ATOM 2122 N N . GLU A 1 267 ? -49.157 -19.105 32.906 1.00 31.97 267 GLU A N 1
ATOM 2123 C CA . GLU A 1 267 ? -48.547 -20.428 32.783 1.00 31.97 267 GLU A CA 1
ATOM 2124 C C . GLU A 1 267 ? -47.012 -20.376 32.895 1.00 31.97 267 GLU A C 1
ATOM 2126 O O . GLU A 1 267 ? -46.304 -20.016 31.950 1.00 31.97 267 GLU A O 1
ATOM 2131 N N . GLU A 1 268 ? -46.478 -20.757 34.056 1.00 30.34 268 GLU A N 1
ATOM 2132 C CA . GLU A 1 268 ? -45.093 -21.193 34.159 1.00 30.34 268 GLU A CA 1
ATOM 2133 C C . GLU A 1 268 ? -44.996 -22.546 33.455 1.00 30.34 268 GLU A C 1
ATOM 2135 O O . GLU A 1 268 ? -45.337 -23.594 33.993 1.00 30.34 268 GLU A O 1
ATOM 2140 N N . PHE A 1 269 ? -44.611 -22.474 32.182 1.00 32.06 269 PHE A N 1
ATOM 2141 C CA . PHE A 1 269 ? -43.569 -23.293 31.573 1.00 32.06 269 PHE A CA 1
ATOM 2142 C C . PHE A 1 269 ? -43.354 -24.672 32.222 1.00 32.06 269 PHE A C 1
ATOM 2144 O O . PHE A 1 269 ? -42.347 -24.936 32.875 1.00 32.06 269 PHE A O 1
ATOM 2151 N N . VAL A 1 270 ? -44.284 -25.590 31.973 1.00 33.56 270 VAL A N 1
ATOM 2152 C CA . VAL A 1 270 ? -43.996 -27.025 32.022 1.00 33.56 270 VAL A CA 1
ATOM 2153 C C . VAL A 1 270 ? -43.466 -27.393 30.633 1.00 33.56 270 VAL A C 1
ATOM 2155 O O . VAL A 1 270 ? -44.207 -27.223 29.659 1.00 33.56 270 VAL A O 1
ATOM 2158 N N . PRO A 1 271 ? -42.213 -27.866 30.474 1.00 32.16 271 PRO A N 1
ATOM 2159 C CA . PRO A 1 271 ? -41.671 -28.234 29.170 1.00 32.16 271 PRO A CA 1
ATOM 2160 C C . PRO A 1 271 ? -42.306 -29.553 28.704 1.00 32.16 271 PRO A C 1
ATOM 2162 O O . PRO A 1 271 ? -41.737 -30.635 28.806 1.00 32.16 271 PRO A O 1
ATOM 2165 N N . GLY A 1 272 ? -43.543 -29.461 28.219 1.00 32.00 272 GLY A N 1
ATOM 2166 C CA . GLY A 1 272 ? -44.269 -30.539 27.564 1.00 32.00 272 GLY A CA 1
ATOM 2167 C C . GLY A 1 272 ? -43.888 -30.636 26.087 1.00 32.00 272 GLY A C 1
ATOM 2168 O O . GLY A 1 272 ? -43.598 -29.632 25.440 1.00 32.00 272 GLY A O 1
ATOM 2169 N N . ARG A 1 273 ? -43.939 -31.857 25.545 1.00 35.41 273 ARG A N 1
ATOM 2170 C CA . ARG A 1 273 ? -43.457 -32.334 24.225 1.00 35.41 273 ARG A CA 1
ATOM 2171 C C . ARG A 1 273 ? -43.848 -31.509 22.972 1.00 35.41 273 ARG A C 1
ATOM 2173 O O . ARG A 1 273 ? -43.373 -31.812 21.884 1.00 35.41 273 ARG A O 1
ATOM 2180 N N . ARG A 1 274 ? -44.659 -30.449 23.096 1.00 33.66 274 ARG A N 1
ATOM 2181 C CA . ARG A 1 274 ? -44.885 -29.418 22.059 1.00 33.66 274 ARG A CA 1
ATOM 2182 C C . ARG A 1 274 ? -43.693 -28.465 21.891 1.00 33.66 274 ARG A C 1
ATOM 2184 O O . ARG A 1 274 ? -43.446 -28.014 20.776 1.00 33.66 274 ARG A O 1
ATOM 2191 N N . PHE A 1 275 ? -42.929 -28.213 22.959 1.00 32.62 275 PHE A N 1
ATOM 2192 C CA . PHE A 1 275 ? -41.786 -27.289 22.957 1.00 32.62 275 PHE A CA 1
ATOM 2193 C C . PHE A 1 275 ? -40.643 -27.762 22.050 1.00 32.62 275 PHE A C 1
ATOM 2195 O O . PHE A 1 275 ? -39.978 -26.957 21.408 1.00 32.62 275 PHE A O 1
ATOM 2202 N N . THR A 1 276 ? -40.445 -29.075 21.937 1.00 36.44 276 THR A N 1
ATOM 2203 C CA . THR A 1 276 ? -39.434 -29.687 21.065 1.00 36.44 276 THR A CA 1
ATOM 2204 C C . THR A 1 276 ? -39.805 -29.598 19.583 1.00 36.44 276 THR A C 1
ATOM 2206 O O . THR A 1 276 ? -38.913 -29.488 18.748 1.00 36.44 276 THR A O 1
ATOM 2209 N N . ARG A 1 277 ? -41.105 -29.588 19.251 1.00 35.62 277 ARG A N 1
ATOM 2210 C CA . ARG A 1 277 ? -41.597 -29.454 17.870 1.00 35.62 277 ARG A CA 1
ATOM 2211 C C . ARG A 1 277 ? -41.562 -28.000 17.395 1.00 35.62 277 ARG A C 1
ATOM 2213 O O . ARG A 1 277 ? -40.991 -27.732 16.350 1.00 35.62 277 ARG A O 1
ATOM 2220 N N . GLN A 1 278 ? -42.039 -27.065 18.221 1.00 33.91 278 GLN A N 1
ATOM 2221 C CA . GLN A 1 278 ? -41.944 -25.629 17.928 1.00 33.91 278 GLN A CA 1
ATOM 2222 C C . GLN A 1 278 ? -40.503 -25.117 17.929 1.00 33.91 278 GLN A C 1
ATOM 2224 O O . GLN A 1 278 ? -40.190 -24.225 17.156 1.00 33.91 278 GLN A O 1
ATOM 2229 N N . ARG A 1 279 ? -39.603 -25.678 18.750 1.00 35.78 279 ARG A N 1
ATOM 2230 C CA . ARG A 1 279 ? -38.173 -25.348 18.679 1.00 35.78 279 ARG A CA 1
ATOM 2231 C C . ARG A 1 279 ? -37.567 -25.793 17.351 1.00 35.78 279 ARG A C 1
ATOM 2233 O O . ARG A 1 279 ? -36.801 -25.031 16.794 1.00 35.78 279 ARG A O 1
ATOM 2240 N N . ARG A 1 280 ? -37.932 -26.972 16.839 1.00 37.44 280 ARG A N 1
ATOM 2241 C CA . ARG A 1 280 ? -37.450 -27.485 15.549 1.00 37.44 280 ARG A CA 1
ATOM 2242 C C . ARG A 1 280 ? -38.001 -26.678 14.367 1.00 37.44 280 ARG A C 1
ATOM 2244 O O . ARG A 1 280 ? -37.218 -26.257 13.533 1.00 37.44 280 ARG A O 1
ATOM 2251 N N . GLU A 1 281 ? -39.295 -26.356 14.383 1.00 38.75 281 GLU A N 1
ATOM 2252 C CA . GLU A 1 281 ? -39.943 -25.494 13.377 1.00 38.75 281 GLU A CA 1
ATOM 2253 C C . GLU A 1 281 ? -39.401 -24.050 13.416 1.00 38.75 281 GLU A C 1
ATOM 2255 O O . GLU A 1 281 ? -39.218 -23.427 12.377 1.00 38.75 281 GLU A O 1
ATOM 2260 N N . LEU A 1 282 ? -39.079 -23.515 14.603 1.00 35.00 282 LEU A N 1
ATOM 2261 C CA . LEU A 1 282 ? -38.459 -22.192 14.750 1.00 35.00 282 LEU A CA 1
ATOM 2262 C C . LEU A 1 282 ? -36.986 -22.198 14.324 1.00 35.00 282 LEU A C 1
ATOM 2264 O O . LEU A 1 282 ? -36.509 -21.190 13.824 1.00 35.00 282 LEU A O 1
ATOM 2268 N N . GLN A 1 283 ? -36.264 -23.302 14.520 1.00 38.19 283 GLN A N 1
ATOM 2269 C CA . GLN A 1 283 ? -34.869 -23.431 14.095 1.00 38.19 283 GLN A CA 1
ATOM 2270 C C . GLN A 1 283 ? -34.780 -23.587 12.568 1.00 38.19 283 GLN A C 1
ATOM 2272 O O . GLN A 1 283 ? -33.989 -22.888 11.956 1.00 38.19 283 GLN A O 1
ATOM 2277 N N . GLU A 1 284 ? -35.689 -24.349 11.948 1.00 39.53 284 GLU A N 1
ATOM 2278 C CA . GLU A 1 284 ? -35.853 -24.423 10.483 1.00 39.53 284 GLU A CA 1
ATOM 2279 C C . GLU A 1 284 ? -36.307 -23.079 9.869 1.00 39.53 284 GLU A C 1
ATOM 2281 O O . GLU A 1 284 ? -35.844 -22.701 8.797 1.00 39.53 284 GLU A O 1
ATOM 2286 N N . TYR A 1 285 ? -37.158 -22.310 10.561 1.00 35.91 285 TYR A N 1
ATOM 2287 C CA . TYR A 1 285 ? -37.571 -20.965 10.131 1.00 35.91 285 TYR A CA 1
ATOM 2288 C C . TYR A 1 285 ? -36.463 -19.913 10.310 1.00 35.91 285 TYR A C 1
ATOM 2290 O O . TYR A 1 285 ? -36.318 -19.024 9.478 1.00 35.91 285 TYR A O 1
ATOM 2298 N N . LEU A 1 286 ? -35.662 -20.011 11.377 1.00 32.69 286 LEU A N 1
ATOM 2299 C CA . LEU A 1 286 ? -34.512 -19.133 11.603 1.00 32.69 286 LEU A CA 1
ATOM 2300 C C . LEU A 1 286 ? -33.401 -19.420 10.592 1.00 32.69 286 LEU A C 1
ATOM 2302 O O . LEU A 1 286 ? -32.900 -18.475 9.996 1.00 32.69 286 LEU A O 1
ATOM 2306 N N . ASP A 1 287 ? -33.081 -20.689 10.333 1.00 36.00 287 ASP A N 1
ATOM 2307 C CA . ASP A 1 287 ? -32.092 -21.091 9.325 1.00 36.00 287 ASP A CA 1
ATOM 2308 C C . ASP A 1 287 ? -32.512 -20.670 7.899 1.00 36.00 287 ASP A C 1
ATOM 2310 O O . ASP A 1 287 ? -31.651 -20.391 7.068 1.00 36.00 287 ASP A O 1
ATOM 2314 N N . GLY A 1 288 ? -33.818 -20.519 7.636 1.00 32.78 288 GLY A N 1
ATOM 2315 C CA . GLY A 1 288 ? -34.358 -19.965 6.387 1.00 32.78 288 GLY A CA 1
ATOM 2316 C C . GLY A 1 288 ? -34.366 -18.430 6.276 1.00 32.78 288 GLY A C 1
ATOM 2317 O O . GLY A 1 288 ? -34.486 -17.913 5.171 1.00 32.78 288 GLY A O 1
ATOM 2318 N N . ILE A 1 289 ? -34.231 -17.687 7.383 1.00 34.28 289 ILE A N 1
ATOM 2319 C CA . ILE A 1 289 ? -34.236 -16.205 7.400 1.00 34.28 289 ILE A CA 1
ATOM 2320 C C . ILE A 1 289 ? -32.821 -15.615 7.289 1.00 34.28 289 ILE A C 1
ATOM 2322 O O . ILE A 1 289 ? -32.656 -14.461 6.905 1.00 34.28 289 ILE A O 1
ATOM 2326 N N . TRP A 1 290 ? -31.779 -16.399 7.573 1.00 36.44 290 TRP A N 1
ATOM 2327 C CA . TRP A 1 290 ? -30.380 -15.949 7.587 1.00 36.44 290 TRP A CA 1
ATOM 2328 C C . TRP A 1 290 ? -29.747 -15.701 6.201 1.00 36.44 290 TRP A C 1
ATOM 2330 O O . TRP A 1 290 ? -28.523 -15.636 6.103 1.00 36.44 290 TRP A O 1
ATOM 2340 N N . GLN A 1 291 ? -30.546 -15.549 5.140 1.00 34.03 291 GLN A N 1
ATOM 2341 C CA . GLN A 1 291 ? -30.061 -15.265 3.783 1.00 34.03 291 GLN A CA 1
ATOM 2342 C C . GLN A 1 291 ? -30.180 -13.800 3.335 1.00 34.03 291 GLN A C 1
ATOM 2344 O O . GLN A 1 291 ? -29.730 -13.498 2.235 1.00 34.03 291 GLN A O 1
ATOM 2349 N N . GLU A 1 292 ? -30.698 -12.877 4.153 1.00 35.12 292 GLU A N 1
ATOM 2350 C CA . GLU A 1 292 ? -30.780 -11.458 3.765 1.00 35.12 292 GLU A CA 1
ATOM 2351 C C . GLU A 1 292 ? -30.077 -10.508 4.747 1.00 35.12 292 GLU A C 1
ATOM 2353 O O . GLU A 1 292 ? -30.172 -10.629 5.972 1.00 35.12 292 GLU A O 1
ATOM 2358 N N . ASP A 1 293 ? -29.343 -9.565 4.150 1.00 38.50 293 ASP A N 1
ATOM 2359 C CA . ASP A 1 293 ? -28.393 -8.627 4.745 1.00 38.50 293 ASP A CA 1
ATOM 2360 C C . ASP A 1 293 ? -28.967 -7.804 5.912 1.00 38.50 293 ASP A C 1
ATOM 2362 O O . ASP A 1 293 ? -29.682 -6.815 5.736 1.00 38.50 293 ASP A O 1
ATOM 2366 N N . LEU A 1 294 ? -28.579 -8.163 7.138 1.00 40.97 294 LEU A N 1
ATOM 2367 C CA . LEU A 1 294 ? -28.805 -7.360 8.340 1.00 40.97 294 LEU A CA 1
ATOM 2368 C C . LEU A 1 294 ? -27.530 -6.567 8.700 1.00 40.97 294 LEU A C 1
ATOM 2370 O O . LEU A 1 294 ? -26.464 -7.168 8.842 1.00 40.97 294 LEU A O 1
ATOM 2374 N N . PRO A 1 295 ? -27.611 -5.240 8.931 1.00 42.47 295 PRO A N 1
ATOM 2375 C CA . PRO A 1 295 ? -26.469 -4.427 9.354 1.00 42.47 295 PRO A CA 1
ATOM 2376 C C . PRO A 1 295 ? -25.846 -4.936 10.667 1.00 42.47 295 PRO A C 1
ATOM 2378 O O . PRO A 1 295 ? -26.551 -5.157 11.659 1.00 42.47 295 PRO A O 1
ATOM 2381 N N . ALA A 1 296 ? -24.517 -5.085 10.685 1.00 43.38 296 ALA A N 1
ATOM 2382 C CA . ALA A 1 296 ? -23.748 -5.774 11.730 1.00 43.38 296 ALA A CA 1
ATOM 2383 C C . ALA A 1 296 ? -24.014 -5.285 13.172 1.00 43.38 296 ALA A C 1
ATOM 2385 O O . ALA A 1 296 ? -24.021 -6.082 14.111 1.00 43.38 296 ALA A O 1
ATOM 2386 N N . GLU A 1 297 ? -24.313 -4.000 13.376 1.00 42.56 297 GLU A N 1
ATOM 2387 C CA . GLU A 1 297 ? -24.575 -3.437 14.711 1.00 42.56 297 GLU A CA 1
ATOM 2388 C C . GLU A 1 297 ? -25.892 -3.931 15.331 1.00 42.56 297 GLU A C 1
ATOM 2390 O O . GLU A 1 297 ? -25.967 -4.198 16.534 1.00 42.56 297 GLU A O 1
ATOM 2395 N N . ARG A 1 298 ? -26.930 -4.149 14.511 1.00 43.16 298 ARG A N 1
ATOM 2396 C CA . ARG A 1 298 ? -28.221 -4.683 14.981 1.00 43.16 298 ARG A CA 1
ATOM 2397 C C . ARG A 1 298 ? -28.148 -6.185 15.238 1.00 43.16 298 ARG A C 1
ATOM 2399 O O . ARG A 1 298 ? -28.804 -6.683 16.153 1.00 43.16 298 ARG A O 1
ATOM 2406 N N . TYR A 1 299 ? -27.294 -6.889 14.495 1.00 43.88 299 TYR A N 1
ATOM 2407 C CA . TYR A 1 299 ? -27.022 -8.311 14.681 1.00 43.88 299 TYR A CA 1
ATOM 2408 C C . TYR A 1 299 ? -26.400 -8.599 16.055 1.00 43.88 299 TYR A C 1
ATOM 2410 O O . TYR A 1 299 ? -26.853 -9.508 16.746 1.00 43.88 299 TYR A O 1
ATOM 2418 N N . HIS A 1 300 ? -25.436 -7.800 16.521 1.00 43.16 300 HIS A N 1
ATOM 2419 C CA . HIS A 1 300 ? -24.812 -8.005 17.836 1.00 43.16 300 HIS A CA 1
ATOM 2420 C C . HIS A 1 300 ? -25.735 -7.666 19.018 1.00 43.16 300 HIS A C 1
ATOM 2422 O O . HIS A 1 300 ? -25.721 -8.375 20.032 1.00 43.16 300 HIS A O 1
ATOM 2428 N N . LEU A 1 301 ? -26.593 -6.649 18.883 1.00 43.41 301 LEU A N 1
ATOM 2429 C CA . LEU A 1 301 ? -27.615 -6.324 19.884 1.00 43.41 301 LEU A CA 1
ATOM 2430 C C . LEU A 1 301 ? -28.706 -7.408 19.942 1.00 43.41 301 LEU A C 1
ATOM 2432 O O . LEU A 1 301 ? -29.086 -7.858 21.021 1.00 43.41 301 LEU A O 1
ATOM 2436 N N . ALA A 1 302 ? -29.157 -7.905 18.788 1.00 42.94 302 ALA A N 1
ATOM 2437 C CA . ALA A 1 302 ? -30.096 -9.021 18.722 1.00 42.94 302 ALA A CA 1
ATOM 2438 C C . ALA A 1 302 ? -29.474 -10.313 19.280 1.00 42.94 302 ALA A C 1
ATOM 2440 O O . ALA A 1 302 ? -30.104 -11.005 20.075 1.00 42.94 302 ALA A O 1
ATOM 2441 N N . LYS A 1 303 ? -28.213 -10.612 18.948 1.00 43.16 303 LYS A N 1
ATOM 2442 C CA . LYS A 1 303 ? -27.490 -11.805 19.416 1.00 43.16 303 LYS A CA 1
ATOM 2443 C C . LYS A 1 303 ? -27.233 -11.774 20.926 1.00 43.16 303 LYS A C 1
ATOM 2445 O O . LYS A 1 303 ? -27.378 -12.805 21.576 1.00 43.16 303 LYS A O 1
ATOM 2450 N N . SER A 1 304 ? -26.939 -10.607 21.505 1.00 45.09 304 SER A N 1
ATOM 2451 C CA . SER A 1 304 ? -26.786 -10.434 22.961 1.00 45.09 304 SER A CA 1
ATOM 2452 C C . SER A 1 304 ? -28.124 -10.498 23.713 1.00 45.09 304 SER A C 1
ATOM 2454 O O . SER A 1 304 ? -28.210 -11.145 24.758 1.00 45.09 304 SER A O 1
ATOM 2456 N N . LEU A 1 305 ? -29.198 -9.932 23.153 1.00 42.16 305 LEU A N 1
ATOM 2457 C CA . LEU A 1 305 ? -30.552 -10.026 23.716 1.00 42.16 305 LEU A CA 1
ATOM 2458 C C . LEU A 1 305 ? -31.151 -11.441 23.598 1.00 42.16 305 LEU A C 1
ATOM 2460 O O . LEU A 1 305 ? -31.889 -11.869 24.485 1.00 42.16 305 LEU A O 1
ATOM 2464 N N . ILE A 1 306 ? -30.805 -12.194 22.549 1.00 44.41 306 ILE A N 1
ATOM 2465 C CA . ILE A 1 306 ? -31.215 -13.595 22.349 1.00 44.41 306 ILE A CA 1
ATOM 2466 C C . ILE A 1 306 ? -30.389 -14.548 23.220 1.00 44.41 306 ILE A C 1
ATOM 2468 O O . ILE A 1 306 ? -30.969 -15.456 23.818 1.00 44.41 306 ILE A O 1
ATOM 2472 N N . ALA A 1 307 ? -29.079 -14.321 23.376 1.00 43.44 307 ALA A N 1
ATOM 2473 C CA . ALA A 1 307 ? -28.247 -15.075 24.319 1.00 43.44 307 ALA A CA 1
ATOM 2474 C C . ALA A 1 307 ? -28.748 -14.924 25.770 1.00 43.44 307 ALA A C 1
ATOM 2476 O O . ALA A 1 307 ? -28.715 -15.883 26.538 1.00 43.44 307 ALA A O 1
ATOM 2477 N N . ALA A 1 308 ? -29.310 -13.761 26.120 1.00 40.44 308 ALA A N 1
ATOM 2478 C CA . ALA A 1 308 ? -30.010 -13.535 27.387 1.00 40.44 308 ALA A CA 1
ATOM 2479 C C . ALA A 1 308 ? -31.473 -14.054 27.404 1.00 40.44 308 ALA A C 1
ATOM 2481 O O . ALA A 1 308 ? -32.083 -14.195 28.466 1.00 40.44 308 ALA A O 1
ATOM 2482 N N . GLY A 1 309 ? -32.061 -14.342 26.238 1.00 39.78 309 GLY A N 1
ATOM 2483 C CA . GLY A 1 309 ? -33.499 -14.545 26.019 1.00 39.78 309 GLY A CA 1
ATOM 2484 C C . GLY A 1 309 ? -34.030 -15.973 26.201 1.00 39.78 309 GLY A C 1
ATOM 2485 O O . GLY A 1 309 ? -35.250 -16.183 26.144 1.00 39.78 309 GLY A O 1
ATOM 2486 N N . ALA A 1 310 ? -33.166 -16.957 26.473 1.00 41.91 310 ALA A N 1
ATOM 2487 C CA . ALA A 1 310 ? -33.595 -18.336 26.738 1.00 41.91 310 ALA A CA 1
ATOM 2488 C C . ALA A 1 310 ? -34.465 -18.471 28.010 1.00 41.91 310 ALA A C 1
ATOM 2490 O O . ALA A 1 310 ? -35.228 -19.427 28.120 1.00 41.91 310 ALA A O 1
ATOM 2491 N N . ALA A 1 311 ? -34.433 -17.477 28.909 1.00 41.38 311 ALA A N 1
ATOM 2492 C CA . ALA A 1 311 ? -35.231 -17.423 30.140 1.00 41.38 311 ALA A CA 1
ATOM 2493 C C . ALA A 1 311 ? -36.255 -16.265 30.185 1.00 41.38 311 ALA A C 1
ATOM 2495 O O . ALA A 1 311 ? -36.882 -16.030 31.218 1.00 41.38 311 ALA A O 1
ATOM 2496 N N . MET A 1 312 ? -36.433 -15.506 29.095 1.00 43.94 312 MET A N 1
ATOM 2497 C CA . MET A 1 312 ? -37.295 -14.319 29.119 1.00 43.94 312 MET A CA 1
ATOM 2498 C C . MET A 1 312 ? -38.789 -14.653 28.951 1.00 43.94 312 MET A C 1
ATOM 2500 O O . MET A 1 312 ? -39.147 -15.380 28.017 1.00 43.94 312 MET A O 1
ATOM 2504 N N . PRO A 1 313 ? -39.685 -14.055 29.765 1.00 48.44 313 PRO A N 1
ATOM 2505 C CA . PRO A 1 313 ? -41.131 -14.158 29.580 1.00 48.44 313 PRO A CA 1
ATOM 2506 C C . PRO A 1 313 ? -41.559 -13.674 28.187 1.00 48.44 313 PRO A C 1
ATOM 2508 O O . PRO A 1 313 ? -41.001 -12.709 27.661 1.00 48.44 313 PRO A O 1
ATOM 2511 N N . VAL A 1 314 ? -42.614 -14.271 27.621 1.00 52.12 314 VAL A N 1
ATOM 2512 C CA . VAL A 1 314 ? -43.176 -13.945 26.286 1.00 52.12 314 VAL A CA 1
ATOM 2513 C C . VAL A 1 314 ? -43.390 -12.434 26.075 1.00 52.12 314 VAL A C 1
ATOM 2515 O O . VAL A 1 314 ? -43.230 -11.925 24.967 1.00 52.12 314 VAL A O 1
ATOM 2518 N N . ARG A 1 315 ? -43.684 -11.696 27.152 1.00 52.62 315 ARG A N 1
ATOM 2519 C CA . ARG A 1 315 ? -43.858 -10.234 27.146 1.00 52.62 315 ARG A CA 1
ATOM 2520 C C . ARG A 1 315 ? -42.579 -9.466 26.789 1.00 52.62 315 ARG A C 1
ATOM 2522 O O . ARG A 1 315 ? -42.642 -8.522 26.012 1.00 52.62 315 ARG A O 1
ATOM 2529 N N . ALA A 1 316 ? -41.421 -9.894 27.292 1.00 50.22 316 ALA A N 1
ATOM 2530 C CA . ALA A 1 316 ? -40.140 -9.243 27.009 1.00 50.22 316 ALA A CA 1
ATOM 2531 C C . ALA A 1 316 ? -39.691 -9.470 25.556 1.00 50.22 316 ALA A C 1
ATOM 2533 O O . ALA A 1 316 ? -39.128 -8.572 24.935 1.00 50.22 316 ALA A O 1
ATOM 2534 N N . ARG A 1 317 ? -40.033 -10.628 24.973 1.00 56.16 317 ARG A N 1
ATOM 2535 C CA . ARG A 1 317 ? -39.727 -10.940 23.567 1.00 56.16 317 ARG A CA 1
ATOM 2536 C C . ARG A 1 317 ? -40.439 -10.007 22.590 1.00 56.16 317 ARG A C 1
ATOM 2538 O O . ARG A 1 317 ? -39.828 -9.589 21.617 1.00 56.16 317 ARG A O 1
ATOM 2545 N N . ARG A 1 318 ? -41.695 -9.634 22.866 1.00 57.91 318 ARG A N 1
ATOM 2546 C CA . ARG A 1 318 ? -42.461 -8.703 22.014 1.00 57.91 318 ARG A CA 1
ATOM 2547 C C . ARG A 1 318 ? -41.867 -7.297 22.000 1.00 57.91 318 ARG A C 1
ATOM 2549 O O . ARG A 1 318 ? -41.790 -6.684 20.944 1.00 57.91 318 ARG A O 1
ATOM 2556 N N . VAL A 1 319 ? -41.412 -6.814 23.156 1.00 55.31 319 VAL A N 1
ATOM 2557 C CA . VAL A 1 319 ? -40.768 -5.499 23.275 1.00 55.31 319 VAL A CA 1
ATOM 2558 C C . VAL A 1 319 ? -39.427 -5.479 22.542 1.00 55.31 319 VAL A C 1
ATOM 2560 O O . VAL A 1 319 ? -39.179 -4.562 21.769 1.00 55.31 319 VAL A O 1
ATOM 2563 N N . VAL A 1 320 ? -38.599 -6.514 22.716 1.00 56.53 320 VAL A N 1
ATOM 2564 C CA . VAL A 1 320 ? -37.319 -6.643 21.997 1.00 56.53 320 VAL A CA 1
ATOM 2565 C C . VAL A 1 320 ? -37.546 -6.720 20.486 1.00 56.53 320 VAL A C 1
ATOM 2567 O O . VAL A 1 320 ? -36.900 -5.999 19.734 1.00 56.53 320 VAL A O 1
ATOM 2570 N N . TYR A 1 321 ? -38.516 -7.516 20.034 1.00 59.44 321 TYR A N 1
ATOM 2571 C CA . TYR A 1 321 ? -38.837 -7.638 18.612 1.00 59.44 321 TYR A CA 1
ATOM 2572 C C . TYR A 1 321 ? -39.325 -6.310 18.004 1.00 59.44 321 TYR A C 1
ATOM 2574 O O . TYR A 1 321 ? -38.888 -5.943 16.921 1.00 59.44 321 TYR A O 1
ATOM 2582 N N . ALA A 1 322 ? -40.156 -5.544 18.721 1.00 61.66 322 ALA A N 1
ATOM 2583 C CA . ALA A 1 322 ? -40.636 -4.226 18.283 1.00 61.66 322 ALA A CA 1
ATOM 2584 C C . ALA A 1 322 ? -39.552 -3.124 18.285 1.00 61.66 322 ALA A C 1
ATOM 2586 O O . ALA A 1 322 ? -39.707 -2.092 17.624 1.00 61.66 322 ALA A O 1
ATOM 2587 N N . VAL A 1 323 ? -38.462 -3.313 19.038 1.00 57.69 323 VAL A N 1
ATOM 2588 C CA . VAL A 1 323 ? -37.275 -2.442 18.988 1.00 57.69 323 VAL A CA 1
ATOM 2589 C C . VAL A 1 323 ? -36.402 -2.785 17.778 1.00 57.69 323 VAL A C 1
ATOM 2591 O O . VAL A 1 323 ? -35.889 -1.873 17.139 1.00 57.69 323 VAL A O 1
ATOM 2594 N N . VAL A 1 324 ? -36.268 -4.072 17.437 1.00 55.25 324 VAL A N 1
ATOM 2595 C CA . VAL A 1 324 ? -35.427 -4.538 16.319 1.00 55.25 324 VAL A CA 1
ATOM 2596 C C . VAL A 1 324 ? -36.109 -4.348 14.954 1.00 55.25 324 VAL A C 1
ATOM 2598 O O . VAL A 1 324 ? -35.442 -3.948 14.002 1.00 55.25 324 VAL A O 1
ATOM 2601 N N . TYR A 1 325 ? -37.425 -4.571 14.866 1.00 56.66 325 TYR A N 1
ATOM 2602 C CA . TYR A 1 325 ? -38.213 -4.510 13.627 1.00 56.66 325 TYR A CA 1
ATOM 2603 C C . TYR A 1 325 ? -39.369 -3.507 13.767 1.00 56.66 325 TYR A C 1
ATOM 2605 O O . TYR A 1 325 ? -40.504 -3.895 14.055 1.00 56.66 325 TYR A O 1
ATOM 2613 N N . PRO A 1 326 ? -39.089 -2.200 13.629 1.00 54.72 326 PRO A N 1
ATOM 2614 C CA . PRO A 1 326 ? -40.060 -1.143 13.890 1.00 54.72 326 PRO A CA 1
ATOM 2615 C C . PRO A 1 326 ? -41.205 -1.073 12.872 1.00 54.72 326 PRO A C 1
ATOM 2617 O O . PRO A 1 326 ? -42.280 -0.598 13.238 1.00 54.72 326 PRO A O 1
ATOM 2620 N N . ASP A 1 327 ? -40.970 -1.565 11.653 1.00 53.22 327 ASP A N 1
ATOM 2621 C CA . ASP A 1 327 ? -41.851 -1.386 10.494 1.00 53.22 327 ASP A CA 1
ATOM 2622 C C . ASP A 1 327 ? -42.587 -2.678 10.078 1.00 53.22 327 ASP A C 1
ATOM 2624 O O . ASP A 1 327 ? -43.320 -2.675 9.092 1.00 53.22 327 ASP A O 1
ATOM 2628 N N . ASP A 1 328 ? -42.435 -3.790 10.820 1.00 55.16 328 ASP A N 1
ATOM 2629 C CA . ASP A 1 328 ? -43.170 -5.037 10.536 1.00 55.16 328 ASP A CA 1
ATOM 2630 C C . ASP A 1 328 ? -44.651 -4.898 10.972 1.00 55.16 328 ASP A C 1
ATOM 2632 O O . ASP A 1 328 ? -44.929 -4.766 12.173 1.00 55.16 328 ASP A O 1
ATOM 2636 N N . PRO A 1 329 ? -45.629 -4.990 10.046 1.00 49.88 329 PRO A N 1
ATOM 2637 C CA . PRO A 1 329 ? -47.054 -4.823 10.352 1.00 49.88 329 PRO A CA 1
ATOM 2638 C C . PRO A 1 329 ? -47.605 -5.874 11.328 1.00 49.88 329 PRO A C 1
ATOM 2640 O O . PRO A 1 329 ? -48.629 -5.649 11.977 1.00 49.88 329 PRO A O 1
ATOM 2643 N N . ARG A 1 330 ? -46.941 -7.033 11.452 1.00 48.66 330 ARG A N 1
ATOM 2644 C CA . ARG A 1 330 ? -47.343 -8.125 12.357 1.00 48.66 330 ARG A CA 1
ATOM 2645 C C . ARG A 1 330 ? -47.045 -7.808 13.820 1.00 48.66 330 ARG A C 1
ATOM 2647 O O . ARG A 1 330 ? -47.648 -8.403 14.713 1.00 48.66 330 ARG A O 1
ATOM 2654 N N . CYS A 1 331 ? -46.164 -6.844 14.078 1.00 54.84 331 CYS A N 1
ATOM 2655 C CA . CYS A 1 331 ? -45.860 -6.330 15.406 1.00 54.84 331 CYS A CA 1
ATOM 2656 C C . CYS A 1 331 ? -46.606 -5.007 15.615 1.00 54.84 331 CYS A C 1
ATOM 2658 O O . CYS A 1 331 ? -46.013 -3.946 15.790 1.00 54.84 331 CYS A O 1
ATOM 2660 N N . GLY A 1 332 ? -47.940 -5.054 15.541 1.00 52.19 332 GLY A N 1
ATOM 2661 C CA . GLY A 1 332 ? -48.761 -3.852 15.596 1.00 52.19 332 GLY A CA 1
ATOM 2662 C C . GLY A 1 332 ? -48.443 -3.035 16.846 1.00 52.19 332 GLY A C 1
ATOM 2663 O O . GLY A 1 332 ? -48.722 -3.478 17.961 1.00 52.19 332 GLY A O 1
ATOM 2664 N N . TRP A 1 333 ? -47.912 -1.825 16.668 1.00 54.91 333 TRP A N 1
ATOM 2665 C CA . TRP A 1 333 ? -47.727 -0.827 17.728 1.00 54.91 333 TRP A CA 1
ATOM 2666 C C . TRP A 1 333 ? -49.019 -0.663 18.555 1.00 54.91 333 TRP A C 1
ATOM 2668 O O . TRP A 1 333 ? -48.993 -0.525 19.777 1.00 54.91 333 TRP A O 1
ATOM 2678 N N . GLY A 1 334 ? -50.172 -0.811 17.887 1.00 53.66 334 GLY A N 1
ATOM 2679 C CA . GLY A 1 334 ? -51.514 -0.876 18.468 1.00 53.66 334 GLY A CA 1
ATOM 2680 C C . GLY A 1 334 ? -51.734 -1.985 19.510 1.00 53.66 334 GLY A C 1
ATOM 2681 O O . GLY A 1 334 ? -52.475 -1.779 20.467 1.00 53.66 334 GLY A O 1
ATOM 2682 N N . SER A 1 335 ? -51.055 -3.126 19.384 1.00 55.97 335 SER A N 1
ATOM 2683 C CA . SER A 1 335 ? -51.189 -4.291 20.275 1.00 55.97 335 SER A CA 1
ATOM 2684 C C . SER A 1 335 ? -50.377 -4.193 21.573 1.00 55.97 335 SER A C 1
ATOM 2686 O O . SER A 1 335 ? -50.617 -4.958 22.509 1.00 55.97 335 SER A O 1
ATOM 2688 N N . LEU A 1 336 ? -49.428 -3.252 21.647 1.00 58.09 336 LEU A N 1
ATOM 2689 C CA . LEU A 1 336 ? -48.610 -3.019 22.837 1.00 58.09 336 LEU A CA 1
ATOM 2690 C C . LEU A 1 336 ? -49.386 -2.190 23.862 1.00 58.09 336 LEU A C 1
ATOM 2692 O O . LEU A 1 336 ? -50.114 -1.261 23.505 1.00 58.09 336 LEU A O 1
ATOM 2696 N N . ARG A 1 337 ? -49.206 -2.485 25.151 1.00 54.19 337 ARG A N 1
ATOM 2697 C CA . ARG A 1 337 ? -49.778 -1.671 26.234 1.00 54.19 337 ARG A CA 1
ATOM 2698 C C . ARG A 1 337 ? -49.035 -0.332 26.353 1.00 54.19 337 ARG A C 1
ATOM 2700 O O . ARG A 1 337 ? -47.850 -0.270 26.023 1.00 54.19 337 ARG A O 1
ATOM 2707 N N . PRO A 1 338 ? -49.658 0.731 26.897 1.00 50.25 338 PRO A N 1
ATOM 2708 C CA . PRO A 1 338 ? -49.014 2.041 27.068 1.00 50.25 338 PRO A CA 1
ATOM 2709 C C . PRO A 1 338 ? -47.653 1.997 27.787 1.00 50.25 338 PRO A C 1
ATOM 2711 O O . PRO A 1 338 ? -46.734 2.720 27.416 1.00 50.25 338 PRO A O 1
ATOM 2714 N N . SER A 1 339 ? -47.480 1.100 28.761 1.00 46.19 339 SER A N 1
ATOM 2715 C CA . SER A 1 339 ? -46.209 0.905 29.473 1.00 46.19 339 SER A CA 1
ATOM 2716 C C . SER A 1 339 ? -45.116 0.242 28.623 1.00 46.19 339 SER A C 1
ATOM 2718 O O . SER A 1 339 ? -43.939 0.535 28.796 1.00 46.19 339 SER A O 1
ATOM 2720 N N . GLU A 1 340 ? -45.489 -0.649 27.702 1.00 52.50 340 GLU A N 1
ATOM 2721 C CA . GLU A 1 340 ? -44.555 -1.348 26.802 1.00 52.50 340 GLU A CA 1
ATOM 2722 C C . GLU A 1 340 ? -44.100 -0.414 25.681 1.00 52.50 340 GLU A C 1
ATOM 2724 O O . GLU A 1 340 ? -42.923 -0.346 25.351 1.00 52.50 340 GLU A O 1
ATOM 2729 N N . ARG A 1 341 ? -45.037 0.386 25.177 1.00 56.56 341 ARG A N 1
ATOM 2730 C CA . ARG A 1 341 ? -44.825 1.485 24.232 1.00 56.56 341 ARG A CA 1
ATOM 2731 C C . ARG A 1 341 ? -43.841 2.532 24.756 1.00 56.56 341 ARG A C 1
ATOM 2733 O O . ARG A 1 341 ? -42.930 2.937 24.040 1.00 56.56 341 ARG A O 1
ATOM 2740 N N . LEU A 1 342 ? -43.989 2.921 26.025 1.00 47.41 342 LEU A N 1
ATOM 2741 C CA . LEU A 1 342 ? -43.061 3.829 26.701 1.00 47.41 342 LEU A CA 1
ATOM 2742 C C . LEU A 1 342 ? -41.647 3.229 26.778 1.00 47.41 342 LEU A C 1
ATOM 2744 O O . LEU A 1 342 ? -40.671 3.925 26.518 1.00 47.41 342 LEU A O 1
ATOM 2748 N N . LEU A 1 343 ? -41.540 1.932 27.086 1.00 45.94 343 LEU A N 1
ATOM 2749 C CA . LEU A 1 343 ? -40.259 1.229 27.155 1.00 45.94 343 LEU A CA 1
ATOM 2750 C C . LEU A 1 343 ? -39.590 1.116 25.776 1.00 45.94 343 LEU A C 1
ATOM 2752 O O . LEU A 1 343 ? -38.392 1.348 25.667 1.00 45.94 343 LEU A O 1
ATOM 2756 N N . VAL A 1 344 ? -40.358 0.819 24.720 1.00 58.16 344 VAL A N 1
ATOM 2757 C CA . VAL A 1 344 ? -39.863 0.805 23.331 1.00 58.16 344 VAL A CA 1
ATOM 2758 C C . VAL A 1 344 ? -39.351 2.187 22.927 1.00 58.16 344 VAL A C 1
ATOM 2760 O O . VAL A 1 344 ? -38.259 2.279 22.375 1.00 58.16 344 VAL A O 1
ATOM 2763 N N . ASN A 1 345 ? -40.081 3.260 23.239 1.00 53.56 345 ASN A N 1
ATOM 2764 C CA . ASN A 1 345 ? -39.640 4.622 22.928 1.00 53.56 345 ASN A CA 1
ATOM 2765 C C . ASN A 1 345 ? -38.369 5.010 23.693 1.00 53.56 345 ASN A C 1
ATOM 2767 O O . ASN A 1 345 ? -37.447 5.533 23.079 1.00 53.56 345 ASN A O 1
ATOM 2771 N N . LEU A 1 346 ? -38.279 4.684 24.988 1.00 46.94 346 LEU A N 1
ATOM 2772 C CA . LEU A 1 346 ? -37.080 4.928 25.803 1.00 46.94 346 LEU A CA 1
ATOM 2773 C C . LEU A 1 346 ? -35.849 4.170 25.285 1.00 46.94 346 LEU A C 1
ATOM 2775 O O . LEU A 1 346 ? -34.733 4.691 25.328 1.00 46.94 346 LEU A O 1
ATOM 2779 N N . LEU A 1 347 ? -36.047 2.943 24.801 1.00 49.03 347 LEU A N 1
ATOM 2780 C CA . LEU A 1 347 ? -34.982 2.129 24.221 1.00 49.03 347 LEU A CA 1
ATOM 2781 C C . LEU A 1 347 ? -34.593 2.616 22.819 1.00 49.03 347 LEU A C 1
ATOM 2783 O O . LEU A 1 347 ? -33.408 2.631 22.509 1.00 49.03 347 LEU A O 1
ATOM 2787 N N . ARG A 1 348 ? -35.546 3.085 22.001 1.00 53.97 348 ARG A N 1
ATOM 2788 C CA . ARG A 1 348 ? -35.263 3.674 20.680 1.00 53.97 348 ARG A CA 1
ATOM 2789 C C . ARG A 1 348 ? -34.472 4.978 20.780 1.00 53.97 348 ARG A C 1
ATOM 2791 O O . ARG A 1 348 ? -33.516 5.139 20.038 1.00 53.97 348 ARG A O 1
ATOM 2798 N N . THR A 1 349 ? -34.790 5.853 21.737 1.00 44.72 349 THR A N 1
ATOM 2799 C CA . THR A 1 349 ? -34.060 7.123 21.951 1.00 44.72 349 THR A CA 1
ATOM 2800 C C . THR A 1 349 ? -32.617 6.959 22.435 1.00 44.72 349 THR A C 1
ATOM 2802 O O . THR A 1 349 ? -31.893 7.941 22.506 1.00 44.72 349 THR A O 1
ATOM 2805 N N . ARG A 1 350 ? -32.200 5.745 22.816 1.00 37.56 350 ARG A N 1
ATOM 2806 C CA . ARG A 1 350 ? -30.805 5.428 23.171 1.00 37.56 350 ARG A CA 1
ATOM 2807 C C . ARG A 1 350 ? -30.052 4.667 22.073 1.00 37.56 350 ARG A C 1
ATOM 2809 O O . ARG A 1 350 ? -28.885 4.352 22.274 1.00 37.56 350 ARG A O 1
ATOM 2816 N N . VAL A 1 351 ? -30.733 4.306 20.983 1.00 39.56 351 VAL A N 1
ATOM 2817 C CA . VAL A 1 351 ? -30.193 3.506 19.867 1.00 39.56 351 VAL A CA 1
ATOM 2818 C C . VAL A 1 351 ? -30.140 4.316 18.558 1.00 39.56 351 VAL A C 1
ATOM 2820 O O . VAL A 1 351 ? -29.460 3.902 17.625 1.00 39.56 351 VAL A O 1
ATOM 2823 N N . SER A 1 352 ? -30.818 5.467 18.488 1.00 34.12 352 SER A N 1
ATOM 2824 C CA . SER A 1 352 ? -30.494 6.570 17.566 1.00 34.12 352 SER A CA 1
ATOM 2825 C C . SER A 1 352 ? -29.340 7.395 18.113 1.00 34.12 352 SER A C 1
ATOM 2827 O O . SER A 1 352 ? -28.475 7.789 17.308 1.00 34.12 352 SER A O 1
#

Secondary structure (DSSP, 8-state):
--SS-TTS-HHHHHHHHHHHHHHHHHHHHHHHHHHHHTS-----SSSSS--HHHHHHHHHHHHHHHHTTTS-HHHHHHHHHHHHHHHHHHHHHHHHHHHSS-SS--TTSTTEETTTEEHHHHHHHHHHHHHHHHSHHHHHHHHHHHHHHH-HHHHHHHHHHHHHHHHHHHHHHHHHHHHHHHHHHHHHHHHHHHHHHHHHHHHHHHHHHHHHHHHHHHHHHHHHHHHHHHHHHHHHH-HHHHHHHHHHHHHHHHHHHHHHHHHH--------TTHHHHHHHHHHHHHHHTTS---HHHHHHHHHHHHTGGG--HHHHHHHHHHH-TT-TTS-GGGS-HHHHHHHHHHHTTT-

Foldseek 3Di:
DPLADPPADPLLVLLVLLQVQFLVVQVVVQVVCCVVVVHRDRQALFPDSGHNLRSVLRVLLLVLCVVCVVDDLLVSLLVSLVVSQVSQLVVQVVCCVLQVDGSAAQVVPPQDDNRRGHPVVSVVSSVVSSVCSVCVVVSSVVVHVVDVPPDRVVSVVVSVVSVVVVVVRNVVSSVVSNVVSVVVVVVVVVVVVVVVVVVVVVVVVVVVVVVVVVVVVVVVVVVVVVVVVVVVVVCVVDVPVVVVVVVVCCVVVVVVCVVCCVVPDPDPDDPPPVVVVVVVVVVVVVVVVVPDDDDPVLVVVVVVCVVVPPPDDPLVVLLNCCLSCVPPVVSPPVPDDPVSNVVSVVVNVVVD

Radius of gyration: 37.93 Å; chains: 1; bounding box: 88×50×102 Å